Protein AF-A0A4Z1KVQ6-F1 (afdb_monomer)

Secondary structure (DSSP, 8-state):
-HHHHHHHHHHHHTT--HHHHHTS--HHHHHHHHHHHHHHHHHTT--HHHHHHHHHH-SSS-SEEEEEETTTTEEEEEEEEETT--S-TTS-HHHHHHHHHHHHHHHHHHHTT---------------------------EEEEEE--SHHHHHHHHHHHHHHHHHHHHHHHHHHHHHHHHHHHHHHHHHHS--TTS---HHHHHHHHHHHHHHTSSEE-SGGG-EEPPHHHHHHHHHHHHHHHHHTTHHHH--SHHHHHHHHHHHHHHHHHHHHHHHHHHHHHHHHHHHHHHHHHH-S-HHHHGGGGSTTTTHHHHHHHHHHHHGGGSGGG-

Foldseek 3Di:
DVLVVVLVVCLVPLPDDPLLSVLFQPLVVLVVLLVVLLVLCVQQLNFPVLLVVLQVPDPDDGQWAFAQDDPLRATWIKGKDFPPPPVDPPRDPSNVVSVVVQVVVVVVVVVVVPDDDDDDDDDDDDDDDDDDDPPPVPGPIDIGTDDRDSVRVSVSSVVVSLVSLVVVLVVVLVVLVVLLVVLLVLQLVQLFDDPPDDHCLVLVVVLLVLVVVLCLAADPDPVGGGGDALVSSVVSLVVSVVVCVVVVSQVVDDDPSVNVSVVSLNVSSSVLSVSRVSLVSSVVSVLVSLVVSCVSNVNPVVVRVPVPNPPNPVRSVVSSVSNSCSCVPPSSD

Sequence (333 aa):
MKFAKEFKDALAREGFPPRWVDSAIPYGLLKKSLKKIATELAQCGLDPAALAKLREISSTGPAYLYDFKGSKFRPTLILRLEQGVTVDARLSADTRRYLEDLVNHHRDLSDVSLSDPASDEGGQIVPIDPSSEIEVERPLVREIEVPLTFDAEFFGLLQGDVENLDALQDEEQRALVAEVGDLSRELVKHSEPSRFKKTDQYRWRELFDVYVQAGIFFSDLEKDHGKRDSVAALKRLQWFQSEVVKRGIVDTFKLSPSRKALNQFISINVTLLRNLQFQEINQKAIAKILKKFDKRTTLGARQTFPRLIQSDVIMTEAMARSTTSMKNSPSFF

Structure (mmCIF, N/CA/C/O backbone):
data_AF-A0A4Z1KVQ6-F1
#
_entry.id   AF-A0A4Z1KVQ6-F1
#
loop_
_atom_site.group_PDB
_atom_site.id
_atom_site.type_symbol
_atom_site.label_atom_id
_atom_site.label_alt_id
_atom_site.label_comp_id
_atom_site.label_asym_id
_atom_site.label_entity_id
_atom_site.label_seq_id
_atom_site.pdbx_PDB_ins_code
_atom_site.Cartn_x
_atom_site.Cartn_y
_atom_site.Cartn_z
_atom_site.occupancy
_atom_site.B_iso_or_equiv
_atom_site.auth_seq_id
_atom_site.auth_comp_id
_atom_site.auth_asym_id
_atom_site.auth_atom_id
_atom_site.pdbx_PDB_model_num
ATOM 1 N N . MET A 1 1 ? 0.447 -14.445 -16.586 1.00 49.53 1 MET A N 1
ATOM 2 C CA . MET A 1 1 ? -0.897 -13.940 -16.952 1.00 49.53 1 MET A CA 1
ATOM 3 C C . MET A 1 1 ? -1.810 -13.765 -15.737 1.00 49.53 1 MET A C 1
ATOM 5 O O . MET A 1 1 ? -2.557 -12.801 -15.738 1.00 49.53 1 MET A O 1
ATOM 9 N N . LYS A 1 2 ? -1.706 -14.608 -14.696 1.00 80.31 2 LYS A N 1
ATOM 10 C CA . LYS A 1 2 ? -2.674 -14.667 -13.586 1.00 80.31 2 LYS A CA 1
ATOM 11 C C . LYS A 1 2 ? -2.723 -13.434 -12.657 1.00 80.31 2 LYS A C 1
ATOM 13 O O . LYS A 1 2 ? -3.809 -12.938 -12.408 1.00 80.31 2 LYS A O 1
ATOM 18 N N . PHE A 1 3 ? -1.581 -12.843 -12.283 1.00 85.88 3 PHE A N 1
ATOM 19 C CA . PHE A 1 3 ? -1.557 -11.777 -11.260 1.00 85.88 3 PHE A CA 1
ATOM 20 C C . PHE A 1 3 ? -2.401 -10.522 -11.552 1.00 85.88 3 PHE A C 1
ATOM 22 O O . PHE A 1 3 ? -2.995 -9.984 -10.636 1.00 85.88 3 PHE A O 1
ATOM 29 N N . ALA A 1 4 ? -2.485 -10.038 -12.797 1.00 82.81 4 ALA A N 1
ATOM 30 C CA . ALA A 1 4 ? -3.301 -8.846 -13.085 1.00 82.81 4 ALA A CA 1
ATOM 31 C C . ALA A 1 4 ? -4.800 -9.107 -12.860 1.00 82.81 4 ALA A C 1
ATOM 33 O O . ALA A 1 4 ? -5.531 -8.209 -12.457 1.00 82.81 4 ALA A O 1
ATOM 34 N N . LYS A 1 5 ? -5.234 -10.346 -13.128 1.00 85.44 5 LYS A N 1
ATOM 35 C CA . LYS A 1 5 ? -6.591 -10.801 -12.849 1.00 85.44 5 LYS A CA 1
ATOM 36 C C . LYS A 1 5 ? -6.769 -11.019 -11.346 1.00 85.44 5 LYS A C 1
ATOM 38 O O . LYS A 1 5 ? -7.681 -10.449 -10.785 1.00 85.44 5 LYS A O 1
ATOM 43 N N . GLU A 1 6 ? -5.834 -11.715 -10.696 1.00 87.25 6 GLU A N 1
ATOM 44 C CA . GLU A 1 6 ? -5.833 -11.908 -9.234 1.00 87.25 6 GLU A CA 1
ATOM 45 C C . GLU A 1 6 ? -5.882 -10.579 -8.464 1.00 87.25 6 GLU A C 1
ATOM 47 O O . GLU A 1 6 ? -6.611 -10.478 -7.492 1.00 87.25 6 GLU A O 1
ATOM 52 N N . PHE A 1 7 ? -5.144 -9.555 -8.904 1.00 87.44 7 PHE A N 1
ATOM 53 C CA . PHE A 1 7 ? -5.139 -8.223 -8.296 1.00 87.44 7 PHE A CA 1
ATOM 54 C C . PHE A 1 7 ? -6.509 -7.548 -8.410 1.00 87.44 7 PHE A C 1
ATOM 56 O O . PHE A 1 7 ? -7.051 -7.076 -7.417 1.00 87.44 7 PHE A O 1
ATOM 63 N N . LYS A 1 8 ? -7.105 -7.567 -9.608 1.00 86.38 8 LYS A N 1
ATOM 64 C CA . LYS A 1 8 ? -8.447 -7.020 -9.836 1.00 86.38 8 LYS A CA 1
ATOM 65 C C . LYS A 1 8 ? -9.516 -7.791 -9.051 1.00 86.38 8 LYS A C 1
ATOM 67 O O . LYS A 1 8 ? -10.391 -7.180 -8.449 1.00 86.38 8 LYS A O 1
ATOM 72 N N . ASP A 1 9 ? -9.427 -9.117 -9.051 1.00 86.69 9 ASP A N 1
ATOM 73 C CA . ASP A 1 9 ? -10.352 -9.997 -8.339 1.00 86.69 9 ASP A CA 1
ATOM 74 C C . ASP A 1 9 ? -10.234 -9.790 -6.819 1.00 86.69 9 ASP A C 1
ATOM 76 O O . ASP A 1 9 ? -11.245 -9.766 -6.126 1.00 86.69 9 ASP A O 1
ATOM 80 N N . ALA A 1 10 ? -9.023 -9.589 -6.291 1.00 85.00 10 ALA A N 1
ATOM 81 C CA . ALA A 1 10 ? -8.801 -9.298 -4.877 1.00 85.00 10 ALA A CA 1
ATOM 82 C C . ALA A 1 10 ? -9.371 -7.931 -4.468 1.00 85.00 10 ALA A C 1
ATOM 84 O O . ALA A 1 10 ? -10.087 -7.866 -3.473 1.00 85.00 10 ALA A O 1
ATOM 85 N N . LEU A 1 11 ? -9.164 -6.879 -5.274 1.00 86.88 11 LEU A N 1
ATOM 86 C CA . LEU A 1 11 ? -9.783 -5.568 -5.034 1.00 86.88 11 LEU A CA 1
ATOM 87 C C . LEU A 1 11 ? -11.320 -5.641 -5.024 1.00 86.88 11 LEU A C 1
ATOM 89 O O . LEU A 1 11 ? -11.963 -4.978 -4.216 1.00 86.88 11 LEU A O 1
ATOM 93 N N . ALA A 1 12 ? -11.911 -6.475 -5.886 1.00 83.88 12 ALA A N 1
ATOM 94 C CA . ALA A 1 12 ? -13.361 -6.656 -5.954 1.00 83.88 12 ALA A CA 1
ATOM 95 C C . ALA A 1 12 ? -13.926 -7.522 -4.812 1.00 83.88 12 ALA A C 1
ATOM 97 O O . ALA A 1 12 ? -15.043 -7.296 -4.354 1.00 83.88 12 ALA A O 1
ATOM 98 N N . ARG A 1 13 ? -13.179 -8.536 -4.363 1.00 80.06 13 ARG A N 1
ATOM 99 C CA . ARG A 1 13 ? -13.648 -9.535 -3.389 1.00 80.06 13 ARG A CA 1
ATOM 100 C C . ARG A 1 13 ? -13.538 -9.064 -1.941 1.00 80.06 13 ARG A C 1
ATOM 102 O O . ARG A 1 13 ? -14.321 -9.503 -1.106 1.00 80.06 13 ARG A O 1
ATOM 109 N N . GLU A 1 14 ? -12.556 -8.226 -1.630 1.00 75.19 14 GLU A N 1
ATOM 110 C CA . GLU A 1 14 ? -12.201 -7.890 -0.242 1.00 75.19 14 GLU A CA 1
ATOM 111 C C . GLU A 1 14 ? -13.008 -6.716 0.336 1.00 75.19 14 GLU A C 1
ATOM 113 O O . GLU A 1 14 ? -12.876 -6.390 1.514 1.00 75.19 14 GLU A O 1
ATOM 118 N N . GLY A 1 15 ? -13.931 -6.148 -0.452 1.00 79.56 15 GLY A N 1
ATOM 119 C CA . GLY A 1 15 ? -14.899 -5.159 0.028 1.00 79.56 15 GLY A CA 1
ATOM 120 C C . GLY A 1 15 ? -14.257 -3.832 0.428 1.00 79.56 15 GLY A C 1
ATOM 121 O O . GLY A 1 15 ? -14.708 -3.197 1.383 1.00 79.56 15 GLY A O 1
ATOM 122 N N . PHE A 1 16 ? -13.188 -3.431 -0.265 1.00 87.75 16 PHE A N 1
ATOM 123 C CA . PHE A 1 16 ? -12.545 -2.140 -0.042 1.00 87.75 16 PHE A CA 1
ATOM 124 C C . PHE A 1 16 ? -13.488 -0.977 -0.393 1.00 87.75 16 PHE A C 1
ATOM 126 O O . PHE A 1 16 ? -14.315 -1.110 -1.302 1.00 87.75 16 PHE A O 1
ATOM 133 N N . PRO A 1 17 ? -13.363 0.179 0.287 1.00 88.69 17 PRO A N 1
ATOM 134 C CA . PRO A 1 17 ? -14.071 1.393 -0.101 1.00 88.69 17 PRO A CA 1
ATOM 135 C C . PRO A 1 17 ? -13.809 1.748 -1.576 1.00 88.69 17 PRO A C 1
ATOM 137 O O . PRO A 1 17 ? -12.664 1.627 -2.014 1.00 88.69 17 PRO A O 1
ATOM 140 N N . PRO A 1 18 ? -14.807 2.249 -2.334 1.00 87.62 18 PRO A N 1
ATOM 141 C CA . PRO A 1 18 ? -14.626 2.604 -3.746 1.00 87.62 18 PRO A CA 1
ATOM 142 C C . PRO A 1 18 ? -13.430 3.532 -3.983 1.00 87.62 18 PRO A C 1
ATOM 144 O O . PRO A 1 18 ? -12.581 3.231 -4.814 1.00 87.62 18 PRO A O 1
ATOM 147 N N . ARG A 1 19 ? -13.274 4.563 -3.139 1.00 89.50 19 ARG A N 1
ATOM 148 C CA . ARG A 1 19 ? -12.128 5.484 -3.194 1.00 89.50 19 ARG A CA 1
ATOM 149 C C . ARG A 1 19 ? -10.763 4.796 -3.068 1.00 89.50 19 ARG A C 1
ATOM 151 O O . ARG A 1 19 ? -9.804 5.250 -3.671 1.00 89.50 19 ARG A O 1
ATOM 158 N N . TRP A 1 20 ? -10.657 3.697 -2.317 1.00 89.88 20 TRP A N 1
ATOM 159 C CA . TRP A 1 20 ? -9.402 2.944 -2.220 1.00 89.88 20 TRP A CA 1
ATOM 160 C C . TRP A 1 20 ? -9.143 2.161 -3.504 1.00 89.88 20 TRP A C 1
ATOM 162 O O . TRP A 1 20 ? -8.016 2.110 -3.981 1.00 89.88 20 TRP A O 1
ATOM 172 N N . VAL A 1 21 ? -10.184 1.557 -4.080 1.00 90.50 21 VAL A N 1
ATOM 173 C CA . VAL A 1 21 ? -10.070 0.827 -5.349 1.00 90.50 21 VAL A CA 1
ATOM 174 C C . VAL A 1 21 ? -9.663 1.770 -6.482 1.00 90.50 21 VAL A C 1
ATOM 176 O O . VAL A 1 21 ? -8.829 1.390 -7.302 1.00 90.50 21 VAL A O 1
ATOM 179 N N . ASP A 1 22 ? -10.198 2.991 -6.494 1.00 88.50 22 ASP A N 1
ATOM 180 C CA . ASP A 1 22 ? -9.875 4.018 -7.488 1.00 88.50 22 ASP A CA 1
ATOM 181 C C . ASP A 1 22 ? -8.439 4.548 -7.339 1.00 88.50 22 ASP A C 1
ATOM 183 O O . ASP A 1 22 ? -7.780 4.808 -8.344 1.00 88.50 22 ASP A O 1
ATOM 187 N N . SER A 1 23 ? -7.924 4.636 -6.107 1.00 87.81 23 SER A N 1
ATOM 188 C CA . SER A 1 23 ? -6.524 4.996 -5.824 1.00 87.81 23 SER A CA 1
ATOM 189 C C . SER A 1 23 ? -5.542 3.819 -5.922 1.00 87.81 23 SER A C 1
ATOM 191 O O . SER A 1 23 ? -4.344 4.005 -5.724 1.00 87.81 23 SER A O 1
ATOM 193 N N . ALA A 1 24 ? -6.005 2.595 -6.194 1.00 89.62 24 ALA A N 1
ATOM 194 C CA . ALA A 1 24 ? -5.132 1.428 -6.281 1.00 89.62 24 ALA A CA 1
ATOM 195 C C . ALA A 1 24 ? -4.237 1.474 -7.529 1.00 89.62 24 ALA A C 1
ATOM 197 O O . ALA A 1 24 ? -4.638 1.961 -8.587 1.00 89.62 24 ALA A O 1
ATOM 198 N N . ILE A 1 25 ? -3.051 0.856 -7.448 1.00 89.88 25 ILE A N 1
ATOM 199 C CA . ILE A 1 25 ? -2.093 0.855 -8.563 1.00 89.88 25 ILE A CA 1
ATOM 200 C C . ILE A 1 25 ? -2.744 0.305 -9.848 1.00 89.88 25 ILE A C 1
ATOM 202 O O . ILE A 1 25 ? -3.152 -0.867 -9.882 1.00 89.88 25 ILE A O 1
ATOM 206 N N . PRO A 1 26 ? -2.750 1.060 -10.963 1.00 89.44 26 PRO A N 1
ATOM 207 C CA . PRO A 1 26 ? -3.328 0.652 -12.237 1.00 89.44 26 PRO A CA 1
ATOM 208 C C . PRO A 1 26 ? -2.416 -0.348 -12.972 1.00 89.44 26 PRO A C 1
ATOM 210 O O . PRO A 1 26 ? -1.916 -0.117 -14.079 1.00 89.44 26 PRO A O 1
ATOM 213 N N . TYR A 1 27 ? -2.238 -1.540 -12.390 1.00 90.50 27 TYR A N 1
ATOM 214 C CA . TYR A 1 27 ? -1.306 -2.578 -12.851 1.00 90.50 27 TYR A CA 1
ATOM 215 C C . TYR A 1 27 ? -1.502 -2.957 -14.331 1.00 90.50 27 TYR A C 1
ATOM 217 O O . TYR A 1 27 ? -0.550 -3.289 -15.047 1.00 90.50 27 TYR A O 1
ATOM 225 N N . GLY A 1 28 ? -2.747 -2.918 -14.816 1.00 88.00 28 GLY A N 1
ATOM 226 C CA . GLY A 1 28 ? -3.084 -3.179 -16.214 1.00 88.00 28 GLY A CA 1
ATOM 227 C C . GLY A 1 28 ? -2.551 -2.119 -17.183 1.00 88.00 28 GLY A C 1
ATOM 228 O O . GLY A 1 28 ? -2.021 -2.488 -18.235 1.00 88.00 28 GLY A O 1
ATOM 229 N N . LEU A 1 29 ? -2.664 -0.834 -16.830 1.00 89.25 29 LEU A N 1
ATOM 230 C CA . LEU A 1 29 ? -2.177 0.290 -17.637 1.00 89.25 29 LEU A CA 1
ATOM 231 C C . LEU A 1 29 ? -0.651 0.325 -17.646 1.00 89.25 29 LEU A C 1
ATOM 233 O O . LEU A 1 29 ? -0.050 0.326 -18.721 1.00 89.25 29 LEU A O 1
ATOM 237 N N . LEU A 1 30 ? -0.027 0.185 -16.475 1.00 90.69 30 LEU A N 1
ATOM 238 C CA . LEU A 1 30 ? 1.428 0.097 -16.342 1.00 90.69 30 LEU A CA 1
ATOM 239 C C . LEU A 1 30 ? 2.005 -1.049 -17.188 1.00 90.69 30 LEU A C 1
ATOM 241 O O . LEU A 1 30 ? 3.001 -0.896 -17.893 1.00 90.69 30 LEU A O 1
ATOM 245 N N . LYS A 1 31 ? 1.330 -2.205 -17.222 1.00 91.00 31 LYS A N 1
ATOM 246 C CA . LYS A 1 31 ? 1.733 -3.333 -18.077 1.00 91.00 31 LYS A CA 1
ATOM 247 C C . LYS A 1 31 ? 1.623 -3.024 -19.577 1.00 91.00 31 LYS A C 1
ATOM 249 O O . LYS A 1 31 ? 2.383 -3.604 -20.356 1.00 91.00 31 LYS A O 1
ATOM 254 N N . LYS A 1 32 ? 0.667 -2.192 -20.001 1.00 90.75 32 LYS A N 1
ATOM 255 C CA . LYS A 1 32 ? 0.566 -1.742 -21.399 1.00 90.75 32 LYS A CA 1
ATOM 256 C C . LYS A 1 32 ? 1.702 -0.774 -21.726 1.00 90.75 32 LYS A C 1
ATOM 258 O O . LYS A 1 32 ? 2.348 -0.979 -22.749 1.00 90.75 32 LYS A O 1
ATOM 263 N N . SER A 1 33 ? 1.994 0.181 -20.842 1.00 89.69 33 SER A N 1
ATOM 264 C CA . SER A 1 33 ? 3.128 1.100 -21.005 1.00 89.69 33 SER A CA 1
ATOM 265 C C . SER A 1 33 ? 4.464 0.345 -21.122 1.00 89.69 33 SER A C 1
ATOM 267 O O . SER A 1 33 ? 5.210 0.547 -22.073 1.00 89.69 33 SER A O 1
ATOM 269 N N . LEU A 1 34 ? 4.675 -0.709 -20.320 1.00 89.38 34 LEU A N 1
ATOM 270 C CA . LEU A 1 34 ? 5.841 -1.605 -20.444 1.00 89.38 34 LEU A CA 1
ATOM 271 C C . LEU A 1 34 ? 6.019 -2.286 -21.811 1.00 89.38 34 LEU A C 1
ATOM 273 O O . LEU A 1 34 ? 7.100 -2.794 -22.109 1.00 89.38 34 LEU A O 1
ATOM 277 N N . LYS A 1 35 ? 4.961 -2.426 -22.618 1.00 89.56 35 LYS A N 1
ATOM 278 C CA . LYS A 1 35 ? 5.109 -2.921 -23.995 1.00 89.56 35 LYS A CA 1
ATOM 279 C C . LYS A 1 35 ? 5.633 -1.825 -24.916 1.00 89.56 35 LYS A C 1
ATOM 281 O O . LYS A 1 35 ? 6.435 -2.140 -25.786 1.00 89.56 35 LYS A O 1
ATOM 286 N N . LYS A 1 36 ? 5.193 -0.583 -24.707 1.00 90.38 36 LYS A N 1
ATOM 287 C CA . LYS A 1 36 ? 5.645 0.578 -25.472 1.00 90.38 36 LYS A CA 1
ATOM 288 C C . LYS A 1 36 ? 7.128 0.842 -25.225 1.00 90.38 36 LYS A C 1
ATOM 290 O O . LYS A 1 36 ? 7.872 0.847 -26.189 1.00 90.38 36 LYS A O 1
ATOM 295 N N . ILE A 1 37 ? 7.566 0.859 -23.961 1.00 89.06 37 ILE A N 1
ATOM 296 C CA . ILE A 1 37 ? 8.988 1.023 -23.589 1.00 89.06 37 ILE A CA 1
ATOM 297 C C . ILE A 1 37 ? 9.868 -0.039 -24.251 1.00 89.06 37 ILE A C 1
ATOM 299 O O . ILE A 1 37 ? 10.895 0.266 -24.836 1.00 89.06 37 ILE A O 1
ATOM 303 N N . ALA A 1 38 ? 9.458 -1.310 -24.196 1.00 87.44 38 ALA A N 1
ATOM 304 C CA . ALA A 1 38 ? 10.226 -2.381 -24.831 1.00 87.44 38 ALA A CA 1
ATOM 305 C C . ALA A 1 38 ? 10.294 -2.234 -26.364 1.00 87.44 38 ALA A C 1
ATOM 307 O O . ALA A 1 38 ? 11.261 -2.677 -26.973 1.00 87.44 38 ALA A O 1
ATOM 308 N N . THR A 1 39 ? 9.267 -1.639 -26.978 1.00 88.75 39 THR A N 1
ATOM 309 C CA . THR A 1 39 ? 9.235 -1.374 -28.424 1.00 88.75 39 THR A CA 1
ATOM 310 C C . THR A 1 39 ? 10.124 -0.184 -28.774 1.00 88.75 39 THR A C 1
ATOM 312 O O . THR A 1 39 ? 10.884 -0.275 -29.726 1.00 88.75 39 THR A O 1
ATOM 315 N N . GLU A 1 40 ? 10.076 0.885 -27.979 1.00 89.12 40 GLU A N 1
ATOM 316 C CA . GLU A 1 40 ? 10.937 2.068 -28.102 1.00 89.12 40 GLU A CA 1
ATOM 317 C C . GLU A 1 40 ? 12.416 1.692 -27.967 1.00 89.12 40 GLU A C 1
ATOM 319 O O . GLU A 1 40 ? 13.203 1.978 -28.860 1.00 89.12 40 GLU A O 1
ATOM 324 N N . LEU A 1 41 ? 12.777 0.922 -26.935 1.00 85.69 41 LEU A N 1
ATOM 325 C CA . LEU A 1 41 ? 14.138 0.402 -26.770 1.00 85.69 41 LEU A CA 1
ATOM 326 C C . LEU A 1 41 ? 14.604 -0.411 -27.984 1.00 85.69 41 LEU A C 1
ATOM 328 O O . LEU A 1 41 ? 15.725 -0.233 -28.449 1.00 85.69 41 LEU A O 1
ATOM 332 N N . ALA A 1 42 ? 13.744 -1.277 -28.529 1.00 85.44 42 ALA A N 1
ATOM 333 C CA . ALA A 1 42 ? 14.073 -2.049 -29.723 1.00 85.44 42 ALA A CA 1
ATOM 334 C C . ALA A 1 42 ? 14.224 -1.165 -30.976 1.00 85.44 42 ALA A C 1
ATOM 336 O O . ALA A 1 42 ? 15.114 -1.413 -31.782 1.00 85.44 42 ALA A O 1
ATOM 337 N N . GLN A 1 43 ? 13.398 -0.124 -31.129 1.00 84.56 43 GLN A N 1
ATOM 338 C CA . GLN A 1 43 ? 13.491 0.846 -32.229 1.00 84.56 43 GLN A CA 1
ATOM 339 C C . GLN A 1 43 ? 14.784 1.668 -32.175 1.00 84.56 43 GLN A C 1
ATOM 341 O O . GLN A 1 43 ? 15.356 1.961 -33.219 1.00 84.56 43 GLN A O 1
ATOM 346 N N . CYS A 1 44 ? 15.278 1.975 -30.975 1.00 79.62 44 CYS A N 1
ATOM 347 C CA . CYS A 1 44 ? 16.580 2.611 -30.765 1.00 79.62 44 CYS A CA 1
ATOM 348 C C . CYS A 1 44 ? 17.768 1.642 -30.928 1.00 79.62 44 CYS A C 1
ATOM 350 O O . CYS A 1 44 ? 18.912 2.026 -30.702 1.00 79.62 44 CYS A O 1
ATOM 352 N N . GLY A 1 45 ? 17.530 0.360 -31.232 1.00 80.31 45 GLY A N 1
ATOM 353 C CA . GLY A 1 45 ? 18.579 -0.664 -31.236 1.00 80.31 45 GLY A CA 1
ATOM 354 C C . GLY A 1 45 ? 19.163 -0.955 -29.844 1.00 80.31 45 GLY A C 1
ATOM 355 O O . GLY A 1 45 ? 20.208 -1.591 -29.739 1.00 80.31 45 GLY A O 1
ATOM 356 N N . LEU A 1 46 ? 18.507 -0.510 -28.770 1.00 81.88 46 LEU A N 1
ATOM 357 C CA . LEU A 1 46 ? 18.873 -0.727 -27.365 1.00 81.88 46 LEU A CA 1
ATOM 358 C C . LEU A 1 46 ? 18.008 -1.834 -26.751 1.00 81.88 46 LEU A C 1
ATOM 360 O O . LEU A 1 46 ? 17.483 -1.715 -25.643 1.00 81.88 46 LEU A O 1
ATOM 364 N N . ASP A 1 47 ? 17.822 -2.922 -27.496 1.00 83.56 47 ASP A N 1
ATOM 365 C CA . ASP A 1 47 ? 17.087 -4.077 -27.006 1.00 83.56 47 ASP A CA 1
ATOM 366 C C . ASP A 1 47 ? 17.827 -4.760 -25.827 1.00 83.56 47 ASP A C 1
ATOM 368 O O . ASP A 1 47 ? 18.998 -4.476 -25.549 1.00 83.56 47 ASP A O 1
ATOM 372 N N . PRO A 1 48 ? 17.173 -5.675 -25.089 1.00 81.44 48 PRO A N 1
ATOM 373 C CA . PRO A 1 48 ? 17.799 -6.333 -23.942 1.00 81.44 48 PRO A CA 1
ATOM 374 C C . PRO A 1 48 ? 19.114 -7.056 -24.261 1.00 81.44 48 PRO A C 1
ATOM 376 O O . PRO A 1 48 ? 19.968 -7.173 -23.384 1.00 81.44 48 PRO A O 1
ATOM 379 N N . ALA A 1 49 ? 19.284 -7.553 -25.490 1.00 82.56 49 ALA A N 1
ATOM 380 C CA . ALA A 1 49 ? 20.512 -8.220 -25.906 1.00 82.56 49 ALA A CA 1
ATOM 381 C C . ALA A 1 49 ? 21.639 -7.204 -26.146 1.00 82.56 49 ALA A C 1
ATOM 383 O O . ALA A 1 49 ? 22.771 -7.439 -25.723 1.00 82.56 49 ALA A O 1
ATOM 384 N N . ALA A 1 50 ? 21.335 -6.064 -26.768 1.00 79.50 50 ALA A N 1
ATOM 385 C CA . ALA A 1 50 ? 22.261 -4.957 -26.962 1.00 79.50 50 ALA A CA 1
ATOM 386 C C . ALA A 1 50 ? 22.696 -4.347 -25.623 1.00 79.50 50 ALA A C 1
ATOM 388 O O . ALA A 1 50 ? 23.890 -4.172 -25.397 1.00 79.50 50 ALA A O 1
ATOM 389 N N . LEU A 1 51 ? 21.760 -4.106 -24.698 1.00 80.06 51 LEU A N 1
ATOM 390 C CA . LEU A 1 51 ? 22.070 -3.592 -23.359 1.00 80.06 51 LEU A CA 1
ATOM 391 C C . LEU A 1 51 ? 22.915 -4.575 -22.535 1.00 80.06 51 LEU A C 1
ATOM 393 O O . LEU A 1 51 ? 23.838 -4.152 -21.840 1.00 80.06 51 LEU A O 1
ATOM 397 N N . ALA A 1 52 ? 22.654 -5.884 -22.635 1.00 80.00 52 ALA A N 1
ATOM 398 C CA . ALA A 1 52 ? 23.485 -6.902 -21.990 1.00 80.00 52 ALA A CA 1
ATOM 399 C C . ALA A 1 52 ? 24.922 -6.894 -22.533 1.00 80.00 52 ALA A C 1
ATOM 401 O O . ALA A 1 52 ? 25.867 -6.856 -21.748 1.00 80.00 52 ALA A O 1
ATOM 402 N N . LYS A 1 53 ? 25.083 -6.837 -23.862 1.00 76.06 53 LYS A N 1
ATOM 403 C CA . LYS A 1 53 ? 26.398 -6.733 -24.511 1.00 76.06 53 LYS A CA 1
ATOM 404 C C . LYS A 1 53 ? 27.136 -5.457 -24.120 1.00 76.06 53 LYS A C 1
ATOM 406 O O . LYS A 1 53 ? 28.312 -5.525 -23.793 1.00 76.06 53 LYS A O 1
ATOM 411 N N . LEU A 1 54 ? 26.455 -4.308 -24.103 1.00 73.44 54 LEU A N 1
ATOM 412 C CA . LEU A 1 54 ? 27.046 -3.043 -23.652 1.00 73.44 54 LEU A CA 1
ATOM 413 C C . LEU A 1 54 ? 27.616 -3.190 -22.238 1.00 73.44 54 LEU A C 1
ATOM 415 O O . LEU A 1 54 ? 28.748 -2.794 -21.989 1.00 73.44 54 LEU A O 1
ATOM 419 N N . ARG A 1 55 ? 26.873 -3.841 -21.338 1.00 73.06 55 ARG A N 1
ATOM 420 C CA . ARG A 1 55 ? 27.309 -4.127 -19.965 1.00 73.06 55 ARG A CA 1
ATOM 421 C C . ARG A 1 55 ? 28.582 -4.975 -19.872 1.00 73.06 55 ARG A C 1
ATOM 423 O O . ARG A 1 55 ? 29.342 -4.772 -18.933 1.00 73.06 55 ARG A O 1
ATOM 430 N N . GLU A 1 56 ? 28.797 -5.903 -20.802 1.00 72.00 56 GLU A N 1
ATOM 431 C CA . GLU A 1 56 ? 29.983 -6.774 -20.850 1.00 72.00 56 GLU A CA 1
ATOM 432 C C . GLU A 1 56 ? 31.221 -6.076 -21.429 1.00 72.00 56 GLU A C 1
ATOM 434 O O . GLU A 1 56 ? 32.342 -6.446 -21.093 1.00 72.00 56 GLU A O 1
ATOM 439 N N . ILE A 1 57 ? 31.028 -5.083 -22.302 1.00 65.56 57 ILE A N 1
ATOM 440 C CA . ILE A 1 57 ? 32.115 -4.415 -23.037 1.00 65.56 57 ILE A CA 1
ATOM 441 C C . ILE A 1 57 ? 32.880 -3.410 -22.159 1.00 65.56 57 ILE A C 1
ATOM 443 O O . ILE A 1 57 ? 34.041 -3.120 -22.426 1.00 65.56 57 ILE A O 1
ATOM 447 N N . SER A 1 58 ? 32.268 -2.882 -21.100 1.00 62.03 58 SER A N 1
ATOM 448 C CA . SER A 1 58 ? 32.886 -1.821 -20.301 1.00 62.03 58 SER A CA 1
ATOM 449 C C . SER A 1 58 ? 33.938 -2.351 -19.317 1.00 62.03 58 SER A C 1
ATOM 451 O O . SER A 1 58 ? 33.610 -3.029 -18.344 1.00 62.03 58 SER A O 1
ATOM 453 N N . SER A 1 59 ? 35.206 -1.996 -19.546 1.00 56.06 59 SER A N 1
ATOM 454 C CA . SER A 1 59 ? 36.361 -2.336 -18.698 1.00 56.06 59 SER A CA 1
ATOM 455 C C . SER A 1 59 ? 36.534 -1.428 -17.475 1.00 56.06 59 SER A C 1
ATOM 457 O O . SER A 1 59 ? 37.214 -1.805 -16.521 1.00 56.06 59 SER A O 1
ATOM 459 N N . THR A 1 60 ? 35.911 -0.247 -17.482 1.00 55.72 60 THR A N 1
ATOM 460 C CA . THR A 1 60 ? 36.277 0.877 -16.596 1.00 55.72 60 THR A CA 1
ATOM 461 C C . THR A 1 60 ? 35.100 1.382 -15.742 1.00 55.72 60 THR A C 1
ATOM 463 O O . THR A 1 60 ? 35.214 2.375 -15.024 1.00 55.72 60 THR A O 1
ATOM 466 N N . GLY A 1 61 ? 33.946 0.700 -15.784 1.00 59.91 61 GLY A N 1
ATOM 467 C CA . GLY A 1 61 ? 32.738 1.050 -15.020 1.00 59.91 61 GLY A CA 1
ATOM 468 C C . GLY A 1 61 ? 31.443 0.481 -15.622 1.00 59.91 61 GLY A C 1
ATOM 469 O O . GLY A 1 61 ? 31.506 -0.364 -16.509 1.00 59.91 61 GLY A O 1
ATOM 470 N N . PRO A 1 62 ? 30.245 0.898 -15.176 1.00 62.97 62 PRO A N 1
ATOM 471 C CA . PRO A 1 62 ? 28.998 0.527 -15.844 1.00 62.97 62 PRO A CA 1
ATOM 472 C C . PRO A 1 62 ? 28.891 1.219 -17.216 1.00 62.97 62 PRO A C 1
ATOM 474 O O . PRO A 1 62 ? 28.987 2.440 -17.303 1.00 62.97 62 PRO A O 1
ATOM 477 N N . ALA A 1 63 ? 28.660 0.439 -18.278 1.00 68.12 63 ALA A N 1
ATOM 478 C CA . ALA A 1 63 ? 28.532 0.931 -19.660 1.00 68.12 63 ALA A CA 1
ATOM 479 C C . ALA A 1 63 ? 27.357 1.898 -19.875 1.00 68.12 63 ALA A C 1
ATOM 481 O O . ALA A 1 63 ? 27.349 2.715 -20.794 1.00 68.12 63 ALA A O 1
ATOM 482 N N . TYR A 1 64 ? 26.341 1.777 -19.024 1.00 71.94 64 TYR A N 1
ATOM 483 C CA . TYR A 1 64 ? 25.223 2.694 -18.961 1.00 71.94 64 TYR A CA 1
ATOM 484 C C . TYR A 1 64 ? 24.734 2.837 -17.523 1.00 71.94 64 TYR A C 1
ATOM 486 O O . TYR A 1 64 ? 24.831 1.905 -16.718 1.00 71.94 64 TYR A O 1
ATOM 494 N N . LEU A 1 65 ? 24.180 4.002 -17.215 1.00 72.69 65 LEU A N 1
ATOM 495 C CA . LEU A 1 65 ? 23.539 4.313 -15.947 1.00 72.69 65 LEU A CA 1
ATOM 496 C C . LEU A 1 65 ? 22.069 4.613 -16.212 1.00 72.69 65 LEU A C 1
ATOM 498 O O . LEU A 1 65 ? 21.746 5.417 -17.081 1.00 72.69 65 LEU A O 1
ATOM 502 N N . TYR A 1 66 ? 21.188 3.949 -15.469 1.00 77.69 66 TYR A N 1
ATOM 503 C CA . TYR A 1 66 ? 19.769 4.275 -15.436 1.00 77.69 66 TYR A CA 1
ATOM 504 C C . TYR A 1 66 ? 19.444 4.827 -14.058 1.00 77.69 66 TYR A C 1
ATOM 506 O O . TYR A 1 66 ? 19.436 4.083 -13.071 1.00 77.69 66 TYR A O 1
ATOM 514 N N . ASP A 1 67 ? 19.236 6.135 -13.995 1.00 72.75 67 ASP A N 1
ATOM 515 C CA . ASP A 1 67 ? 19.035 6.849 -12.740 1.00 72.75 67 ASP A CA 1
ATOM 516 C C . ASP A 1 67 ? 17.847 7.804 -12.831 1.00 72.75 67 ASP A C 1
ATOM 518 O O . ASP A 1 67 ? 17.396 8.152 -13.919 1.00 72.75 67 ASP A O 1
ATOM 522 N N . PHE A 1 68 ? 17.329 8.216 -11.681 1.00 72.44 68 PHE A N 1
ATOM 523 C CA . PHE A 1 68 ? 16.210 9.141 -11.578 1.00 72.44 68 PHE A CA 1
ATOM 524 C C . PHE A 1 68 ? 16.747 10.517 -11.184 1.00 72.44 68 PHE A C 1
ATOM 526 O O . PHE A 1 68 ? 16.964 10.796 -10.005 1.00 72.44 68 PHE A O 1
ATOM 533 N N . LYS A 1 69 ? 17.007 11.381 -12.172 1.00 65.31 69 LYS A N 1
ATOM 534 C CA . LYS A 1 69 ? 17.577 12.714 -11.930 1.00 65.31 69 LYS A CA 1
ATOM 535 C C . LYS A 1 69 ? 16.495 13.754 -11.608 1.00 65.31 69 LYS A C 1
ATOM 537 O O . LYS A 1 69 ? 15.408 13.772 -12.191 1.00 65.31 69 LYS A O 1
ATOM 542 N N . GLY A 1 70 ? 16.854 14.692 -10.725 1.00 56.59 70 GLY A N 1
ATOM 543 C CA . GLY A 1 70 ? 16.102 15.918 -10.434 1.00 56.59 70 GLY A CA 1
ATOM 544 C C . GLY A 1 70 ? 14.899 15.755 -9.494 1.00 56.59 70 GLY A C 1
ATOM 545 O O . GLY A 1 70 ? 14.508 14.656 -9.119 1.00 56.59 70 GLY A O 1
ATOM 546 N N . SER A 1 71 ? 14.277 16.884 -9.135 1.00 49.91 71 SER A N 1
ATOM 547 C CA . SER A 1 71 ? 13.098 16.946 -8.249 1.00 49.91 71 SER A CA 1
ATOM 548 C C . SER A 1 71 ? 11.834 16.300 -8.830 1.00 49.91 71 SER A C 1
ATOM 550 O O . SER A 1 71 ? 10.881 16.063 -8.098 1.00 49.91 71 SER A O 1
ATOM 552 N N . LYS A 1 72 ? 11.819 16.015 -10.139 1.00 53.47 72 LYS A N 1
ATOM 553 C CA . LYS A 1 72 ? 10.684 15.425 -10.870 1.00 53.47 72 LYS A CA 1
ATOM 554 C C . LYS A 1 72 ? 10.868 13.939 -11.198 1.00 53.47 72 LYS A C 1
ATOM 556 O O . LYS A 1 72 ? 10.173 13.450 -12.080 1.00 53.47 72 LYS A O 1
ATOM 561 N N . PHE A 1 73 ? 11.820 13.266 -10.539 1.00 62.53 73 PHE A N 1
ATOM 562 C CA . PHE A 1 73 ? 12.032 11.817 -10.628 1.00 62.53 73 PHE A CA 1
ATOM 563 C C . PHE A 1 73 ? 11.999 11.296 -12.079 1.00 62.53 73 PHE A C 1
ATOM 565 O O . PHE A 1 73 ? 11.295 10.347 -12.428 1.00 62.53 73 PHE A O 1
ATOM 572 N N . ARG A 1 74 ? 12.727 11.975 -12.973 1.00 66.50 74 ARG A N 1
ATOM 573 C CA . ARG A 1 74 ? 12.738 11.600 -14.386 1.00 66.50 74 ARG A CA 1
ATOM 574 C C . ARG A 1 74 ? 13.786 10.521 -14.612 1.00 66.50 74 ARG A C 1
ATOM 576 O O . ARG A 1 74 ? 14.941 10.748 -14.246 1.00 66.50 74 ARG A O 1
ATOM 583 N N . PRO A 1 75 ? 13.410 9.369 -15.189 1.00 71.88 75 PRO A N 1
ATOM 584 C CA . PRO A 1 75 ? 14.395 8.384 -15.581 1.00 71.88 75 PRO A CA 1
ATOM 585 C C . PRO A 1 75 ? 15.298 8.966 -16.669 1.00 71.88 75 PRO A C 1
ATOM 587 O O . PRO A 1 75 ? 14.826 9.586 -17.620 1.00 71.88 75 PRO A O 1
ATOM 590 N N . THR A 1 76 ? 16.596 8.747 -16.522 1.00 72.00 76 THR A N 1
ATOM 591 C CA . THR A 1 76 ? 17.611 9.153 -17.486 1.00 72.00 76 THR A CA 1
ATOM 592 C C . THR A 1 76 ? 18.514 7.960 -17.751 1.00 72.00 76 THR A C 1
ATOM 594 O O . THR A 1 76 ? 19.158 7.439 -16.836 1.00 72.00 76 THR A O 1
ATOM 597 N N . LEU A 1 77 ? 18.563 7.528 -19.011 1.00 75.75 77 LEU A N 1
ATOM 598 C CA . LEU A 1 77 ? 19.532 6.546 -19.477 1.00 75.75 77 LEU A CA 1
ATOM 599 C C . LEU A 1 77 ? 20.762 7.284 -20.008 1.00 75.75 77 LEU A C 1
ATOM 601 O O . LEU A 1 77 ? 20.681 7.988 -21.008 1.00 75.75 77 LEU A O 1
ATOM 605 N N . ILE A 1 78 ? 21.895 7.109 -19.337 1.00 70.56 78 ILE A N 1
ATOM 606 C CA . ILE A 1 78 ? 23.178 7.697 -19.721 1.00 70.56 78 ILE A CA 1
ATOM 607 C C . ILE A 1 78 ? 24.062 6.583 -20.250 1.00 70.56 78 ILE A C 1
ATOM 609 O O . ILE A 1 78 ? 24.339 5.624 -19.531 1.00 70.56 78 ILE A O 1
ATOM 613 N N . LEU A 1 79 ? 24.514 6.708 -21.491 1.00 68.12 79 LEU A N 1
ATOM 614 C CA . LEU A 1 79 ? 25.492 5.813 -22.093 1.00 68.12 79 LEU A CA 1
ATOM 615 C C . LEU A 1 79 ? 26.887 6.398 -21.929 1.00 68.12 79 LEU A C 1
ATOM 617 O O . LEU A 1 79 ? 27.088 7.594 -22.133 1.00 68.12 79 LEU A O 1
ATOM 621 N N . ARG A 1 80 ? 27.845 5.546 -21.578 1.00 65.12 80 ARG A N 1
ATOM 622 C CA . ARG A 1 80 ? 29.239 5.924 -21.396 1.00 65.12 80 ARG A CA 1
ATOM 623 C C . ARG A 1 80 ? 30.072 5.343 -22.537 1.00 65.12 80 ARG A C 1
ATOM 625 O O . ARG A 1 80 ? 30.217 4.127 -22.626 1.00 65.12 80 ARG A O 1
ATOM 632 N N . LEU A 1 81 ? 30.591 6.202 -23.412 1.00 65.25 81 LEU A N 1
ATOM 633 C CA . LEU A 1 81 ? 31.410 5.810 -24.563 1.00 65.25 81 LEU A CA 1
ATOM 634 C C . LEU A 1 81 ? 32.868 6.220 -24.333 1.00 65.25 81 LEU A C 1
ATOM 636 O O . LEU A 1 81 ? 33.132 7.385 -24.053 1.00 65.25 81 LEU A O 1
ATOM 640 N N . GLU A 1 82 ? 33.811 5.292 -24.473 1.00 59.50 82 GLU A N 1
ATOM 641 C CA . GLU A 1 82 ? 35.249 5.592 -24.438 1.00 59.50 82 GLU A CA 1
ATOM 642 C C . GLU A 1 82 ? 35.750 5.908 -25.856 1.00 59.50 82 GLU A C 1
ATOM 644 O O . GLU A 1 82 ? 35.578 5.105 -26.778 1.00 59.50 82 GLU A O 1
ATOM 649 N N . GLN A 1 83 ? 36.347 7.087 -26.065 1.00 49.72 83 GLN A N 1
ATOM 650 C CA . GLN A 1 83 ? 36.954 7.436 -27.355 1.00 49.72 83 GLN A CA 1
ATOM 651 C C . GLN A 1 83 ? 38.140 6.514 -27.670 1.00 49.72 83 GLN A C 1
ATOM 653 O O . GLN A 1 83 ? 39.021 6.318 -26.840 1.00 49.72 83 GLN A O 1
ATOM 658 N N . GLY A 1 84 ? 38.143 5.955 -28.885 1.00 49.19 84 GLY A N 1
ATOM 659 C CA . GLY A 1 84 ? 39.114 4.956 -29.354 1.00 49.19 84 GLY A CA 1
ATOM 660 C C . GLY A 1 84 ? 38.515 3.554 -29.510 1.00 49.19 84 GLY A C 1
ATOM 661 O O . GLY A 1 84 ? 39.022 2.750 -30.291 1.00 49.19 84 GLY A O 1
ATOM 662 N N . VAL A 1 85 ? 37.376 3.281 -28.867 1.00 44.81 85 VAL A N 1
ATOM 663 C CA . VAL A 1 85 ? 36.594 2.071 -29.119 1.00 44.81 85 VAL A CA 1
ATOM 664 C C . VAL A 1 85 ? 35.795 2.312 -30.393 1.00 44.81 85 VAL A C 1
ATOM 666 O O . VAL A 1 85 ? 34.746 2.955 -30.378 1.00 44.81 85 VAL A O 1
ATOM 669 N N . THR A 1 86 ? 36.299 1.809 -31.525 1.00 41.12 86 THR A N 1
ATOM 670 C CA . THR A 1 86 ? 35.457 1.498 -32.686 1.00 41.12 86 THR A CA 1
ATOM 671 C C . THR A 1 86 ? 34.178 0.896 -32.135 1.00 41.12 86 THR A C 1
ATOM 673 O O . THR A 1 86 ? 34.284 -0.141 -31.486 1.00 41.12 86 THR A O 1
ATOM 676 N N . VAL A 1 87 ? 33.027 1.564 -32.300 1.00 48.66 87 VAL A N 1
ATOM 677 C CA . VAL A 1 87 ? 31.719 1.080 -31.831 1.00 48.66 87 VAL A CA 1
ATOM 678 C C . VAL A 1 87 ? 31.692 -0.409 -32.118 1.00 48.66 87 VAL A C 1
ATOM 680 O O . VAL A 1 87 ? 31.787 -0.769 -33.281 1.00 48.66 87 VAL A O 1
ATOM 683 N N . ASP A 1 88 ? 31.782 -1.249 -31.093 1.00 48.94 88 ASP A N 1
ATOM 684 C CA . ASP A 1 88 ? 32.400 -2.572 -31.219 1.00 48.94 88 ASP A CA 1
ATOM 685 C C . ASP A 1 88 ? 31.701 -3.396 -32.317 1.00 48.94 88 ASP A C 1
ATOM 687 O O . ASP A 1 88 ? 30.476 -3.333 -32.445 1.00 48.94 88 ASP A O 1
ATOM 691 N N . ALA A 1 89 ? 32.423 -4.192 -33.117 1.00 46.50 89 ALA A N 1
ATOM 692 C CA . ALA A 1 89 ? 31.828 -5.051 -34.166 1.00 46.50 89 ALA A CA 1
ATOM 693 C C . ALA A 1 89 ? 30.816 -6.088 -33.612 1.00 46.50 89 ALA A C 1
ATOM 695 O O . ALA A 1 89 ? 30.208 -6.856 -34.356 1.00 46.50 89 ALA A O 1
ATOM 696 N N . ARG A 1 90 ? 30.654 -6.106 -32.286 1.00 52.44 90 ARG A N 1
ATOM 697 C CA . ARG A 1 90 ? 29.744 -6.917 -31.477 1.00 52.44 90 ARG A CA 1
ATOM 698 C C . ARG A 1 90 ? 28.366 -6.268 -31.266 1.00 52.44 90 ARG A C 1
ATOM 700 O O . ARG A 1 90 ? 27.416 -6.985 -30.914 1.00 52.44 90 ARG A O 1
ATOM 707 N N . LEU A 1 91 ? 28.253 -4.951 -31.464 1.00 63.00 91 LEU A N 1
ATOM 708 C CA . LEU A 1 91 ? 26.992 -4.205 -31.447 1.00 63.00 91 LEU A CA 1
ATOM 709 C C . LEU A 1 91 ? 26.267 -4.364 -32.787 1.00 63.00 91 LEU A C 1
ATOM 711 O O . LEU A 1 91 ? 26.893 -4.540 -33.832 1.00 63.00 91 LEU A O 1
ATOM 715 N N . SER A 1 92 ? 24.933 -4.344 -32.757 1.00 68.06 92 SER A N 1
ATOM 716 C CA . SER A 1 92 ? 24.151 -4.443 -33.992 1.00 68.06 92 SER A CA 1
ATOM 717 C C . SER A 1 92 ? 24.353 -3.192 -34.855 1.00 68.06 92 SER A C 1
ATOM 719 O O . SER A 1 92 ? 24.648 -2.113 -34.332 1.00 68.06 92 SER A O 1
ATOM 721 N N . ALA A 1 93 ? 24.183 -3.326 -36.174 1.00 70.94 93 ALA A N 1
ATOM 722 C CA . ALA A 1 93 ? 24.275 -2.191 -37.093 1.00 70.94 93 ALA A CA 1
ATOM 723 C C . ALA A 1 93 ? 23.286 -1.071 -36.717 1.00 70.94 93 ALA A C 1
ATOM 725 O O . ALA A 1 93 ? 23.637 0.104 -36.792 1.00 70.94 93 ALA A O 1
ATOM 726 N N . ASP A 1 94 ? 22.100 -1.444 -36.233 1.00 71.31 94 ASP A N 1
ATOM 727 C CA . ASP A 1 94 ? 21.056 -0.511 -35.810 1.00 71.31 94 ASP A CA 1
ATOM 728 C C . ASP A 1 94 ? 21.460 0.254 -34.543 1.00 71.31 94 ASP A C 1
ATOM 730 O O . ASP A 1 94 ? 21.342 1.477 -34.497 1.00 71.31 94 ASP A O 1
ATOM 734 N N . THR A 1 95 ? 22.026 -0.441 -33.545 1.00 70.44 95 THR A N 1
ATOM 735 C CA . THR A 1 95 ? 22.547 0.193 -32.321 1.00 70.44 95 THR A CA 1
ATOM 736 C C . THR A 1 95 ? 23.676 1.165 -32.649 1.00 70.44 95 THR A C 1
ATOM 738 O O . THR A 1 95 ? 23.692 2.282 -32.142 1.00 70.44 95 THR A O 1
ATOM 741 N N . ARG A 1 96 ? 24.620 0.760 -33.513 1.00 68.62 96 ARG A N 1
ATOM 742 C CA . ARG A 1 96 ? 25.742 1.616 -33.926 1.00 68.62 96 ARG A CA 1
ATOM 743 C C . ARG A 1 96 ? 25.232 2.880 -34.615 1.00 68.62 96 ARG A C 1
ATOM 745 O O . ARG A 1 96 ? 25.615 3.972 -34.213 1.00 68.62 96 ARG A O 1
ATOM 752 N N . ARG A 1 97 ? 24.326 2.729 -35.585 1.00 73.94 97 ARG A N 1
ATOM 753 C CA . ARG A 1 97 ? 23.744 3.853 -36.326 1.00 73.94 97 ARG A CA 1
ATOM 754 C C . ARG A 1 97 ? 23.014 4.830 -35.405 1.00 73.94 97 ARG A C 1
ATOM 756 O O . ARG A 1 97 ? 23.164 6.034 -35.569 1.00 73.94 97 ARG A O 1
ATOM 763 N N . TYR A 1 98 ? 22.251 4.320 -34.439 1.00 74.62 98 TYR A N 1
ATOM 764 C CA . TYR A 1 98 ? 21.554 5.156 -33.464 1.00 74.62 98 TYR A CA 1
ATOM 765 C C . TYR A 1 98 ? 22.530 5.945 -32.581 1.00 74.62 98 TYR A C 1
ATOM 767 O O . TYR A 1 98 ? 22.356 7.144 -32.395 1.00 74.62 98 TYR A O 1
ATOM 775 N N . LEU A 1 99 ? 23.586 5.301 -32.071 1.00 71.38 99 LEU A N 1
ATOM 776 C CA . LEU A 1 99 ? 24.599 5.980 -31.257 1.00 71.38 99 LEU A CA 1
ATOM 777 C C . LEU A 1 99 ? 25.368 7.035 -32.056 1.00 71.38 99 LEU A C 1
ATOM 779 O O . LEU A 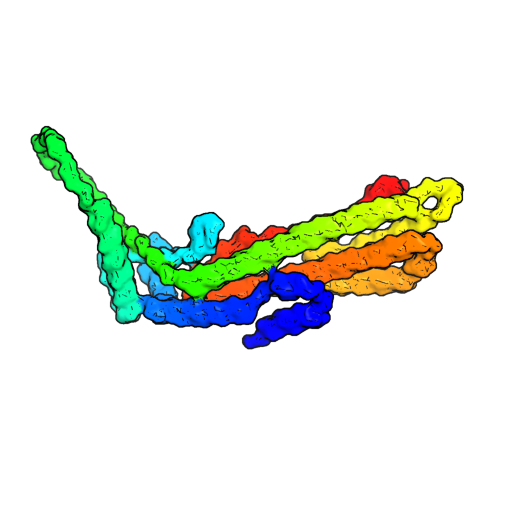1 99 ? 25.607 8.119 -31.537 1.00 71.38 99 LEU A O 1
ATOM 783 N N . GLU A 1 100 ? 25.729 6.741 -33.306 1.00 71.94 100 GLU A N 1
ATOM 784 C CA . GLU A 1 100 ? 26.391 7.693 -34.206 1.00 71.94 100 GLU A CA 1
ATOM 785 C C . GLU A 1 100 ? 25.509 8.918 -34.483 1.00 71.94 100 GLU A C 1
ATOM 787 O O . GLU A 1 100 ? 25.979 10.051 -34.374 1.00 71.94 100 GLU A O 1
ATOM 792 N N . ASP A 1 101 ? 24.223 8.707 -34.773 1.00 74.88 101 ASP A N 1
ATOM 793 C CA . ASP A 1 101 ? 23.258 9.789 -34.981 1.00 74.88 101 ASP A CA 1
ATOM 794 C C . ASP A 1 101 ? 23.116 10.669 -33.730 1.00 74.88 101 ASP A C 1
ATOM 796 O O . ASP A 1 101 ? 23.167 11.898 -33.807 1.00 74.88 101 ASP A O 1
ATOM 800 N N . LEU A 1 102 ? 23.037 10.045 -32.555 1.00 70.50 102 LEU A N 1
ATOM 801 C CA . LEU A 1 102 ? 22.864 10.741 -31.284 1.00 70.50 102 LEU A CA 1
ATOM 802 C C . LEU A 1 102 ? 24.130 11.518 -30.874 1.00 70.50 102 LEU A C 1
ATOM 804 O O . LEU A 1 102 ? 24.039 12.640 -30.378 1.00 70.50 102 LEU A O 1
ATOM 808 N N . VAL A 1 103 ? 25.319 10.973 -31.158 1.00 69.12 103 VAL A N 1
ATOM 809 C CA . VAL A 1 103 ? 26.620 11.649 -30.996 1.00 69.12 103 VAL A CA 1
ATOM 810 C C . VAL A 1 103 ? 26.731 12.887 -31.894 1.00 69.12 103 VAL A C 1
ATOM 812 O O . VAL A 1 103 ? 27.249 13.912 -31.438 1.00 69.12 103 VAL A O 1
ATOM 815 N N . ASN A 1 104 ? 26.262 12.800 -33.144 1.00 70.06 104 ASN A N 1
ATOM 816 C CA . ASN A 1 104 ? 26.300 13.901 -34.111 1.00 70.06 104 ASN A CA 1
ATOM 817 C C . ASN A 1 104 ? 25.336 15.029 -33.721 1.00 70.06 104 ASN A C 1
ATOM 819 O O . ASN A 1 104 ? 25.758 16.179 -33.647 1.00 70.06 104 ASN A O 1
ATOM 823 N N . HIS A 1 105 ? 24.100 14.700 -33.335 1.00 66.88 105 HIS A N 1
ATOM 824 C CA . HIS A 1 105 ? 23.140 15.687 -32.825 1.00 66.88 105 HIS A CA 1
ATOM 825 C C . HIS A 1 105 ? 23.656 16.411 -31.570 1.00 66.88 105 HIS A C 1
ATOM 827 O O . HIS A 1 105 ? 23.479 17.619 -31.417 1.00 66.88 105 HIS A O 1
ATOM 833 N N . HIS A 1 106 ? 24.347 15.697 -30.674 1.00 61.25 106 HIS A N 1
ATOM 834 C CA . HIS A 1 106 ? 24.963 16.312 -29.496 1.00 61.25 106 HIS A CA 1
ATOM 835 C C . HIS A 1 106 ? 26.181 17.182 -29.831 1.00 61.25 106 HIS A C 1
ATOM 837 O O . HIS A 1 106 ? 26.540 18.039 -29.027 1.00 61.25 106 HIS A O 1
ATOM 843 N N . ARG A 1 107 ? 26.844 16.938 -30.971 1.00 60.16 107 ARG A N 1
ATOM 844 C CA . ARG A 1 107 ? 27.977 17.735 -31.456 1.00 60.16 107 ARG A CA 1
ATOM 845 C C . ARG A 1 107 ? 27.493 19.062 -32.043 1.00 60.16 107 ARG A C 1
ATOM 847 O O . ARG A 1 107 ? 28.050 20.091 -31.676 1.00 60.16 107 ARG A O 1
ATOM 854 N N . ASP A 1 108 ? 26.409 19.044 -32.816 1.00 53.97 108 ASP A N 1
ATOM 855 C CA . ASP A 1 108 ? 25.775 20.257 -33.351 1.00 53.97 108 ASP A CA 1
ATOM 856 C C . ASP A 1 108 ? 25.268 21.178 -32.228 1.00 53.97 108 ASP A C 1
ATOM 858 O O . ASP A 1 108 ? 25.467 22.386 -32.275 1.00 53.97 108 ASP A O 1
ATOM 862 N N . LEU A 1 109 ? 24.696 20.621 -31.154 1.00 49.19 109 LEU A N 1
ATOM 863 C CA . LEU A 1 109 ? 24.256 21.410 -29.992 1.00 49.19 109 LEU A CA 1
ATOM 864 C C . LEU A 1 109 ? 25.416 22.033 -29.195 1.00 49.19 109 LEU A C 1
ATOM 866 O O . LEU A 1 109 ? 25.249 23.107 -28.622 1.00 49.19 109 LEU A O 1
ATOM 870 N N . SER A 1 110 ? 26.582 21.378 -29.145 1.00 46.47 110 SER A N 1
ATOM 871 C CA . SER A 1 110 ? 27.775 21.931 -28.486 1.00 46.47 110 SER A CA 1
ATOM 872 C C . SER A 1 110 ? 28.508 22.978 -29.332 1.00 46.47 110 SER A C 1
ATOM 874 O O . SER A 1 110 ? 29.060 23.917 -28.765 1.00 46.47 110 SER A O 1
ATOM 876 N N . ASP A 1 111 ? 28.489 22.854 -30.664 1.00 38.84 111 ASP A N 1
ATOM 877 C CA . ASP A 1 111 ? 29.207 23.758 -31.583 1.00 38.84 111 ASP A CA 1
ATOM 878 C C . ASP A 1 111 ? 28.465 25.094 -31.788 1.00 38.84 111 ASP A C 1
ATOM 880 O O . ASP A 1 111 ? 29.072 26.139 -32.008 1.00 38.84 111 ASP A O 1
ATOM 884 N N . VAL A 1 112 ? 27.139 25.107 -31.602 1.00 36.16 112 VAL A N 1
ATOM 885 C CA . VAL A 1 112 ? 26.327 26.340 -31.643 1.00 36.16 112 VAL A CA 1
ATOM 886 C C . VAL A 1 112 ? 26.565 27.235 -30.413 1.00 36.16 112 VAL A C 1
ATOM 888 O O . VAL A 1 112 ? 26.223 28.414 -30.434 1.00 36.16 112 VAL A O 1
ATOM 891 N N . SER A 1 113 ? 27.204 26.726 -29.352 1.00 37.12 113 SER A N 1
ATOM 892 C CA . SER A 1 113 ? 27.453 27.490 -28.122 1.00 37.12 113 SER A CA 1
ATOM 893 C C . SER A 1 113 ? 28.807 28.222 -28.084 1.00 37.12 113 SER A C 1
ATOM 895 O O . SER A 1 113 ? 29.114 28.841 -27.066 1.00 37.12 113 SER A O 1
ATOM 897 N N . LEU A 1 114 ? 29.609 28.177 -29.160 1.00 39.19 114 LEU A N 1
ATOM 898 C CA . LEU A 1 114 ? 30.936 28.814 -29.248 1.00 39.19 114 LEU A CA 1
ATOM 899 C C . LEU A 1 114 ? 31.069 29.793 -30.426 1.00 39.19 114 LEU A C 1
ATOM 901 O O . LEU A 1 114 ? 32.064 29.796 -31.146 1.00 39.19 114 LEU A O 1
ATOM 905 N N . SER A 1 115 ? 30.085 30.667 -30.618 1.00 36.22 115 SER A N 1
ATOM 906 C CA . SER A 1 115 ? 30.268 31.837 -31.484 1.00 36.22 115 SER A CA 1
ATOM 907 C C . SER A 1 115 ? 29.810 33.115 -30.792 1.00 36.22 115 SER A C 1
ATOM 909 O O . SER A 1 115 ? 28.764 33.668 -31.108 1.00 36.22 115 SER A O 1
ATOM 911 N N . ASP A 1 116 ? 30.647 33.599 -29.869 1.00 30.38 116 ASP A N 1
ATOM 912 C CA . ASP A 1 116 ? 30.715 35.028 -29.558 1.00 30.38 116 ASP A CA 1
ATOM 913 C C . ASP A 1 116 ? 31.967 35.626 -30.229 1.00 30.38 116 ASP A C 1
ATOM 915 O O . ASP A 1 116 ? 33.069 35.087 -30.069 1.00 30.38 116 ASP A O 1
ATOM 919 N N . PRO A 1 117 ? 31.826 36.703 -31.024 1.00 37.50 117 PRO A N 1
ATOM 920 C CA . PRO A 1 117 ? 32.927 37.321 -31.739 1.00 37.50 117 PRO A CA 1
ATOM 921 C C . PRO A 1 117 ? 33.643 38.367 -30.875 1.00 37.50 117 PRO A C 1
ATOM 923 O O . PRO A 1 117 ? 33.017 39.184 -30.210 1.00 37.50 117 PRO A O 1
ATOM 926 N N . ALA A 1 118 ? 34.967 38.392 -31.026 1.00 35.44 118 ALA A N 1
ATOM 927 C CA . ALA A 1 118 ? 35.867 39.520 -30.785 1.00 35.44 118 ALA A CA 1
ATOM 928 C C . ALA A 1 118 ? 35.978 40.078 -29.352 1.00 35.44 118 ALA A C 1
ATOM 930 O O . ALA A 1 118 ? 35.133 40.829 -28.874 1.00 35.44 118 ALA A O 1
ATOM 931 N N . SER A 1 119 ? 37.158 39.893 -28.758 1.00 33.28 119 SER A N 1
ATOM 932 C CA . SER A 1 119 ? 37.938 41.013 -28.217 1.00 33.28 119 SER A CA 1
ATOM 933 C C . SER A 1 119 ? 39.426 40.673 -28.252 1.00 33.28 119 SER A C 1
ATOM 935 O O . SER A 1 119 ? 39.854 39.594 -27.852 1.00 33.28 119 SER A O 1
ATOM 937 N N . ASP A 1 120 ? 40.138 41.617 -28.842 1.00 34.41 120 ASP A N 1
ATOM 938 C CA . ASP A 1 120 ? 41.557 41.709 -29.141 1.00 34.41 120 ASP A CA 1
ATOM 939 C C . ASP A 1 120 ? 42.390 42.040 -27.880 1.00 34.41 120 ASP A C 1
ATOM 941 O O . ASP A 1 120 ? 41.837 42.388 -26.838 1.00 34.41 120 ASP A O 1
ATOM 945 N N . GLU A 1 121 ? 43.712 42.010 -28.061 1.00 34.66 121 GLU A N 1
ATOM 946 C CA . GLU A 1 121 ? 44.812 42.516 -27.218 1.00 34.66 121 GLU A CA 1
ATOM 947 C C . GLU A 1 121 ? 45.635 41.549 -26.338 1.00 34.66 121 GLU A C 1
ATOM 949 O O . GLU A 1 121 ? 45.178 40.961 -25.362 1.00 34.66 121 GLU A O 1
ATOM 954 N N . GLY A 1 122 ? 46.950 41.562 -26.620 1.00 30.44 122 GLY A N 1
ATOM 955 C CA . GLY A 1 122 ? 48.004 41.537 -25.595 1.00 30.44 122 GLY A CA 1
ATOM 956 C C . GLY A 1 122 ? 48.847 40.263 -25.515 1.00 30.44 122 GLY A C 1
ATOM 957 O O . GLY A 1 122 ? 48.574 39.377 -24.715 1.00 30.44 122 GLY A O 1
ATOM 958 N N . GLY A 1 123 ? 49.913 40.180 -26.317 1.00 31.47 123 GLY A N 1
ATOM 959 C CA . GLY A 1 123 ? 50.771 38.996 -26.412 1.00 31.47 123 GLY A CA 1
ATOM 960 C C . GLY A 1 123 ? 51.842 38.811 -25.330 1.00 31.47 123 GLY A C 1
ATOM 961 O O . GLY A 1 123 ? 52.236 39.749 -24.648 1.00 31.47 123 GLY A O 1
ATOM 962 N N . GLN A 1 124 ? 52.407 37.599 -25.283 1.00 30.78 124 GLN A N 1
ATOM 963 C CA . GLN A 1 124 ? 53.848 37.363 -25.125 1.00 30.78 124 GLN A CA 1
ATOM 964 C C . GLN A 1 124 ? 54.195 35.906 -25.466 1.00 30.78 124 GLN A C 1
ATOM 966 O O . GLN A 1 124 ? 53.590 34.969 -24.957 1.00 30.78 124 GLN A O 1
ATOM 971 N N . ILE A 1 125 ? 55.180 35.740 -26.349 1.00 40.09 125 ILE A N 1
ATOM 972 C CA . ILE A 1 125 ? 55.775 34.465 -26.757 1.00 40.09 125 ILE A CA 1
ATOM 973 C C . ILE A 1 125 ? 57.004 34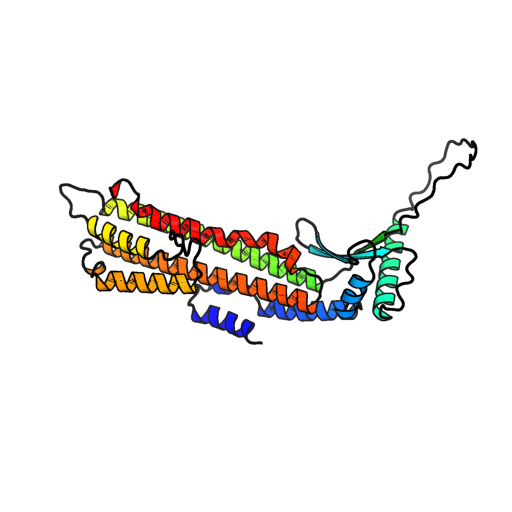.232 -25.873 1.00 40.09 125 ILE A C 1
ATOM 975 O O . ILE A 1 125 ? 57.932 35.038 -25.909 1.00 40.09 125 ILE A O 1
ATOM 979 N N . VAL A 1 126 ? 57.039 33.132 -25.121 1.00 31.81 126 VAL A N 1
ATOM 980 C CA . VAL A 1 126 ? 58.267 32.568 -24.526 1.00 31.81 126 VAL A CA 1
ATOM 981 C C . VAL A 1 126 ? 58.103 31.042 -24.369 1.00 31.81 126 VAL A C 1
ATOM 983 O O . VAL A 1 126 ? 56.976 30.554 -24.430 1.00 31.81 126 VAL A O 1
ATOM 986 N N . PRO A 1 127 ? 59.197 30.258 -24.314 1.00 35.50 127 PRO A N 1
ATOM 987 C CA . PRO A 1 127 ? 59.408 29.142 -25.225 1.00 35.50 127 PRO A CA 1
ATOM 988 C C . PRO A 1 127 ? 59.246 27.780 -24.542 1.00 35.50 127 PRO A C 1
ATOM 990 O O . PRO A 1 127 ? 59.332 27.638 -23.327 1.00 35.50 127 PRO A O 1
ATOM 993 N N . ILE A 1 128 ? 59.051 26.784 -25.398 1.00 35.41 128 ILE A N 1
ATOM 994 C CA . ILE A 1 128 ? 58.932 25.350 -25.133 1.00 35.41 128 ILE A CA 1
ATOM 995 C C . ILE A 1 128 ? 60.149 24.814 -24.356 1.00 35.41 128 ILE A C 1
ATOM 997 O O . ILE A 1 128 ? 61.279 24.972 -24.815 1.00 35.41 128 ILE A O 1
ATOM 1001 N N . ASP A 1 129 ? 59.898 24.104 -23.252 1.00 30.31 129 ASP A N 1
ATOM 1002 C CA . ASP A 1 129 ? 60.841 23.172 -22.615 1.00 30.31 129 ASP A CA 1
ATOM 1003 C C . ASP A 1 129 ? 60.193 21.767 -22.576 1.00 30.31 129 ASP A C 1
ATOM 1005 O O . ASP A 1 129 ? 59.079 21.633 -22.056 1.00 30.31 129 ASP A O 1
ATOM 1009 N N . PRO A 1 130 ? 60.800 20.717 -23.171 1.00 39.66 130 PRO A N 1
ATOM 1010 C CA . PRO A 1 130 ? 60.191 19.400 -23.290 1.00 39.66 130 PRO A CA 1
ATOM 1011 C C . PRO A 1 130 ? 60.592 18.531 -22.096 1.00 39.66 130 PRO A C 1
ATOM 1013 O O . PRO A 1 130 ? 61.619 17.857 -22.114 1.00 39.66 130 PRO A O 1
ATOM 1016 N N . SER A 1 131 ? 59.766 18.510 -21.054 1.00 31.59 131 SER A N 1
ATOM 1017 C CA . SER A 1 131 ? 59.957 17.602 -19.921 1.00 31.59 131 SER A CA 1
ATOM 1018 C C . SER A 1 131 ? 58.688 16.813 -19.629 1.00 31.59 131 SER A C 1
ATOM 1020 O O . SER A 1 131 ? 57.873 17.203 -18.808 1.00 31.59 131 SER A O 1
ATOM 1022 N N . SER A 1 132 ? 58.569 15.680 -20.326 1.00 41.16 132 SER A N 1
ATOM 1023 C CA . SER A 1 132 ? 57.992 14.416 -19.849 1.00 41.16 132 SER A CA 1
ATOM 1024 C C . SER A 1 132 ? 56.819 14.520 -18.867 1.00 41.16 132 SER A C 1
ATOM 1026 O O . SER A 1 132 ? 56.938 14.120 -17.709 1.00 41.16 132 SER A O 1
ATOM 1028 N N . GLU A 1 133 ? 55.656 14.945 -19.351 1.00 32.19 133 GLU A N 1
ATOM 1029 C CA . GLU A 1 133 ? 54.401 14.458 -18.791 1.00 32.19 133 GLU A CA 1
ATOM 1030 C C . GLU A 1 133 ? 54.006 13.223 -19.594 1.00 32.19 133 GLU A C 1
ATOM 1032 O O . GLU A 1 133 ? 53.711 13.284 -20.785 1.00 32.19 133 GLU A O 1
ATOM 1037 N N . ILE A 1 134 ? 54.061 12.066 -18.938 1.00 34.12 134 ILE A N 1
ATOM 1038 C CA . ILE A 1 134 ? 53.288 10.911 -19.371 1.00 34.12 134 ILE A CA 1
ATOM 1039 C C . ILE A 1 134 ? 51.835 11.368 -19.242 1.00 34.12 134 ILE A C 1
ATOM 1041 O O . ILE A 1 134 ? 51.253 11.299 -18.157 1.00 34.12 134 ILE A O 1
ATOM 1045 N N . GLU A 1 135 ? 51.273 11.888 -20.333 1.00 34.59 135 GLU A N 1
ATOM 1046 C CA . GLU A 1 135 ? 49.836 11.913 -20.532 1.00 34.59 135 GLU A CA 1
ATOM 1047 C C . GLU A 1 135 ? 49.394 10.459 -20.411 1.00 34.59 135 GLU A C 1
ATOM 1049 O O . GLU A 1 135 ? 49.484 9.654 -21.336 1.00 34.59 135 GLU A O 1
ATOM 1054 N N . VAL A 1 136 ? 48.963 10.079 -19.211 1.00 33.16 136 VAL A N 1
ATOM 1055 C CA . VAL A 1 136 ? 48.024 8.980 -19.087 1.00 33.16 136 VAL A CA 1
ATOM 1056 C C . VAL A 1 136 ? 46.814 9.490 -19.850 1.00 33.16 136 VAL A C 1
ATOM 1058 O O . VAL A 1 136 ? 46.043 10.270 -19.290 1.00 33.16 136 VAL A O 1
ATOM 1061 N N . GLU A 1 137 ? 46.721 9.144 -21.139 1.00 37.34 137 GLU A N 1
ATOM 1062 C CA . GLU A 1 137 ? 45.535 9.330 -21.968 1.00 37.34 137 GLU A CA 1
ATOM 1063 C C . GLU A 1 137 ? 44.374 8.744 -21.169 1.00 37.34 137 GLU A C 1
ATOM 1065 O O . GLU A 1 137 ? 44.126 7.538 -21.154 1.00 37.34 137 GLU A O 1
ATOM 1070 N N . ARG A 1 138 ? 43.701 9.590 -20.387 1.00 39.69 138 ARG A N 1
ATOM 1071 C CA . ARG A 1 138 ? 42.454 9.201 -19.757 1.00 39.69 138 ARG A CA 1
ATOM 1072 C C . ARG A 1 138 ? 41.522 9.012 -20.942 1.00 39.69 138 ARG A C 1
ATOM 1074 O O . ARG A 1 138 ? 41.339 9.987 -21.675 1.00 39.69 138 ARG A O 1
ATOM 1081 N N . PRO A 1 139 ? 40.977 7.804 -21.173 1.00 48.53 139 PRO A N 1
ATOM 1082 C CA . PRO A 1 139 ? 40.064 7.603 -22.284 1.00 48.53 139 PRO A CA 1
ATOM 1083 C C . PRO A 1 139 ? 38.989 8.678 -22.169 1.00 48.53 139 PRO A C 1
ATOM 1085 O O . PRO A 1 139 ? 38.419 8.865 -21.092 1.00 48.53 139 PRO A O 1
ATOM 1088 N N . LEU A 1 140 ? 38.783 9.461 -23.229 1.00 54.16 140 LEU A N 1
ATOM 1089 C CA . LEU A 1 140 ? 37.760 10.499 -23.232 1.00 54.16 140 LEU A CA 1
ATOM 1090 C C . LEU A 1 140 ? 36.411 9.790 -23.110 1.00 54.16 140 LEU A C 1
ATOM 1092 O O . LEU A 1 140 ? 35.876 9.241 -24.074 1.00 54.16 140 LEU A O 1
ATOM 1096 N N . VAL A 1 141 ? 35.904 9.747 -21.884 1.00 58.97 141 VAL A N 1
ATOM 1097 C CA . VAL A 1 141 ? 34.622 9.157 -21.545 1.00 58.97 141 VAL A CA 1
ATOM 1098 C C . VAL A 1 141 ? 33.539 10.177 -21.885 1.00 58.97 141 VAL A C 1
ATOM 1100 O O . VAL A 1 141 ? 33.374 11.169 -21.177 1.00 58.97 141 VAL A O 1
ATOM 1103 N N . ARG A 1 142 ? 32.790 9.947 -22.965 1.00 65.50 142 ARG A N 1
ATOM 1104 C CA . ARG A 1 142 ? 31.638 10.776 -23.333 1.00 65.50 142 ARG A CA 1
ATOM 1105 C C . ARG A 1 142 ? 30.365 10.173 -22.750 1.00 65.50 142 ARG A C 1
ATOM 1107 O O . ARG A 1 142 ? 30.030 9.025 -23.036 1.00 65.50 142 ARG A O 1
ATOM 1114 N N . GLU A 1 143 ? 29.664 10.954 -21.936 1.00 68.06 143 GLU A N 1
ATOM 1115 C CA . GLU A 1 143 ? 28.342 10.605 -21.416 1.00 68.06 143 GLU A CA 1
ATOM 1116 C C . GLU A 1 143 ? 27.260 11.164 -22.336 1.00 68.06 143 GLU A C 1
ATOM 1118 O O . GLU A 1 143 ? 27.308 12.334 -22.718 1.00 68.06 143 GLU A O 1
ATOM 1123 N N . ILE A 1 144 ? 26.305 10.320 -22.721 1.00 67.38 144 ILE A N 1
ATOM 1124 C CA . ILE A 1 144 ? 25.253 10.680 -23.668 1.00 67.38 144 ILE A CA 1
ATOM 1125 C C . ILE A 1 144 ? 23.891 10.271 -23.116 1.00 67.38 144 ILE A C 1
ATOM 1127 O O . ILE A 1 144 ? 23.691 9.113 -22.748 1.00 67.38 144 ILE A O 1
ATOM 1131 N N . GLU A 1 145 ? 22.958 11.219 -23.069 1.00 74.69 145 GLU A N 1
ATOM 1132 C CA . GLU A 1 145 ? 21.587 10.987 -22.620 1.00 74.69 145 GLU A CA 1
ATOM 1133 C C . GLU A 1 145 ? 20.731 10.391 -23.744 1.00 74.69 145 GLU A C 1
ATOM 1135 O O . GLU A 1 145 ? 20.662 10.926 -24.849 1.00 74.69 145 GLU A O 1
ATOM 1140 N N . VAL A 1 146 ? 20.061 9.277 -23.455 1.00 74.19 146 VAL A N 1
ATOM 1141 C CA . VAL A 1 146 ? 19.099 8.643 -24.358 1.00 74.19 146 VAL A CA 1
ATOM 1142 C C . VAL A 1 146 ? 17.690 9.068 -23.936 1.00 74.19 146 VAL A C 1
ATOM 1144 O O . VAL A 1 146 ? 17.241 8.652 -22.863 1.00 74.19 146 VAL A O 1
ATOM 1147 N N . PRO A 1 147 ? 16.973 9.860 -24.755 1.00 72.75 147 PRO A N 1
ATOM 1148 C CA . PRO A 1 147 ? 15.618 10.281 -24.437 1.00 72.75 147 PRO A CA 1
ATOM 1149 C C . PRO A 1 147 ? 14.657 9.109 -24.648 1.00 72.75 147 PRO A C 1
ATOM 1151 O O . PRO A 1 147 ? 14.302 8.765 -25.774 1.00 72.75 147 PRO A O 1
ATOM 1154 N N . LEU A 1 148 ? 14.236 8.489 -23.552 1.00 79.88 148 LEU A N 1
ATOM 1155 C CA . LEU A 1 148 ? 13.140 7.530 -23.54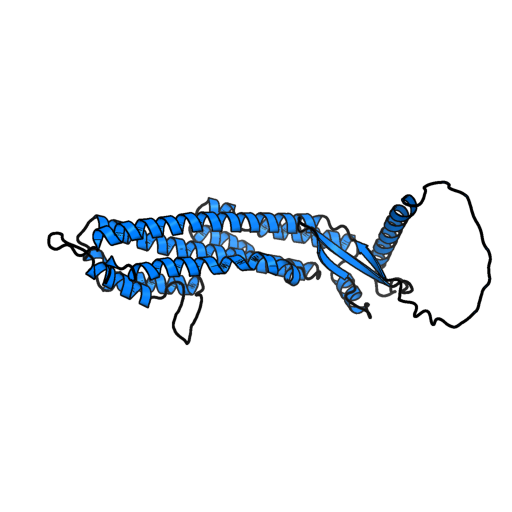6 1.00 79.88 148 LEU A CA 1
ATOM 1156 C C . LEU A 1 148 ? 11.862 8.284 -23.145 1.00 79.88 148 LEU A C 1
ATOM 1158 O O . LEU A 1 148 ? 11.833 9.042 -22.177 1.00 79.88 148 LEU A O 1
ATOM 1162 N N . THR A 1 149 ? 10.808 8.158 -23.949 1.00 83.38 149 THR A N 1
ATOM 1163 C CA . THR A 1 149 ? 9.549 8.887 -23.739 1.00 83.38 149 THR A CA 1
ATOM 1164 C C . THR A 1 149 ? 8.602 8.061 -22.881 1.00 83.38 149 THR A C 1
ATOM 1166 O O . THR A 1 149 ? 7.992 8.561 -21.932 1.00 83.38 149 THR A O 1
ATOM 1169 N N . PHE A 1 150 ? 8.471 6.768 -23.189 1.00 86.06 150 PHE A N 1
ATOM 1170 C CA . PHE A 1 150 ? 7.478 5.924 -22.526 1.00 86.06 150 PHE A CA 1
ATOM 1171 C C . PHE A 1 150 ? 7.897 5.497 -21.120 1.00 86.06 150 PHE A C 1
ATOM 1173 O O . PHE A 1 150 ? 7.040 5.105 -20.324 1.00 86.06 150 PHE A O 1
ATOM 1180 N N . ASP A 1 151 ? 9.189 5.537 -20.798 1.00 84.81 151 ASP A N 1
ATOM 1181 C CA . ASP A 1 151 ? 9.658 5.253 -19.446 1.00 84.81 151 ASP A CA 1
ATOM 1182 C C . ASP A 1 151 ? 9.380 6.434 -18.503 1.00 84.81 151 ASP A C 1
ATOM 1184 O O . ASP A 1 151 ? 8.900 6.205 -17.394 1.00 84.81 151 ASP A O 1
ATOM 1188 N N . ALA A 1 152 ? 9.543 7.674 -18.968 1.00 84.44 152 ALA A N 1
ATOM 1189 C CA . ALA A 1 152 ? 9.142 8.882 -18.263 1.00 84.44 152 ALA A CA 1
ATOM 1190 C C . ALA A 1 152 ? 7.627 8.894 -18.013 1.00 84.44 152 ALA A C 1
ATOM 1192 O O . ALA A 1 152 ? 7.197 9.175 -16.895 1.00 84.44 152 ALA A O 1
ATOM 1193 N N . GLU A 1 153 ? 6.811 8.503 -19.001 1.00 86.94 153 GLU A N 1
ATOM 1194 C CA . GLU A 1 153 ? 5.367 8.300 -18.796 1.00 86.94 153 GLU A CA 1
ATOM 1195 C C . GLU A 1 153 ? 5.078 7.209 -17.752 1.00 86.94 153 GLU A C 1
ATOM 1197 O O . GLU A 1 153 ? 4.211 7.373 -16.895 1.00 86.94 153 GLU A O 1
ATOM 1202 N N . PHE A 1 154 ? 5.783 6.075 -17.814 1.00 89.94 154 PHE A N 1
ATOM 1203 C CA . PHE A 1 154 ? 5.574 4.955 -16.894 1.00 89.94 154 PHE A CA 1
ATOM 1204 C C . PHE A 1 154 ? 5.920 5.311 -15.451 1.00 89.94 154 PHE A C 1
ATOM 1206 O O . PHE A 1 154 ? 5.140 4.995 -14.553 1.00 89.94 154 PHE A O 1
ATOM 1213 N N . PHE A 1 155 ? 7.076 5.935 -15.225 1.00 86.94 155 PHE A N 1
ATOM 1214 C CA . PHE A 1 155 ? 7.522 6.301 -13.886 1.00 86.94 155 PHE A CA 1
ATOM 1215 C C . PHE A 1 155 ? 6.806 7.539 -13.358 1.00 86.94 155 PHE A C 1
ATOM 1217 O O . PHE A 1 155 ? 6.521 7.565 -12.169 1.00 86.94 155 PHE A O 1
ATOM 1224 N N . GLY A 1 156 ? 6.412 8.485 -14.216 1.00 84.94 156 GLY A N 1
ATOM 1225 C CA . GLY A 1 156 ? 5.536 9.590 -13.823 1.00 84.94 156 GLY A CA 1
ATOM 1226 C C . GLY A 1 156 ? 4.158 9.102 -13.369 1.00 84.94 156 GLY A C 1
ATOM 1227 O O . GLY A 1 156 ? 3.666 9.539 -12.332 1.00 84.94 156 GLY A O 1
ATOM 1228 N N . LEU A 1 157 ? 3.564 8.138 -14.087 1.00 88.12 157 LEU A N 1
ATOM 1229 C CA . LEU A 1 157 ? 2.315 7.500 -13.660 1.00 88.12 157 LEU A CA 1
ATOM 1230 C C . LEU A 1 157 ? 2.505 6.747 -12.338 1.00 88.12 157 LEU A C 1
ATOM 1232 O O . LEU A 1 157 ? 1.760 6.969 -11.394 1.00 88.12 157 LEU A O 1
ATOM 1236 N N . LEU A 1 158 ? 3.532 5.894 -12.253 1.00 87.38 158 LEU A N 1
ATOM 1237 C CA . LEU A 1 158 ? 3.787 5.093 -11.057 1.00 87.38 158 LEU A CA 1
ATOM 1238 C C . LEU A 1 158 ? 4.096 5.957 -9.827 1.00 87.38 158 LEU A C 1
ATOM 1240 O O . LEU A 1 158 ? 3.674 5.600 -8.734 1.00 87.38 158 LEU A O 1
ATOM 1244 N N . GLN A 1 159 ? 4.819 7.065 -9.991 1.00 85.12 159 GLN A N 1
ATOM 1245 C CA . GLN A 1 159 ? 5.085 8.015 -8.916 1.00 85.12 159 GLN A CA 1
ATOM 1246 C C . GLN A 1 159 ? 3.793 8.693 -8.458 1.00 85.12 159 GLN A C 1
ATOM 1248 O O . GLN A 1 159 ? 3.513 8.672 -7.268 1.00 85.12 159 GLN A O 1
ATOM 1253 N N . GLY A 1 160 ? 2.987 9.228 -9.381 1.00 85.62 160 GLY A N 1
ATOM 1254 C CA . GLY A 1 160 ? 1.709 9.847 -9.023 1.00 85.62 160 GLY A CA 1
ATOM 1255 C C . GLY A 1 160 ? 0.753 8.867 -8.334 1.00 85.62 160 GLY A C 1
ATOM 1256 O O . GLY A 1 160 ? 0.072 9.233 -7.380 1.00 85.62 160 GLY A O 1
ATOM 1257 N N . ASP A 1 161 ? 0.742 7.601 -8.765 1.00 87.94 161 ASP A N 1
ATOM 1258 C CA . ASP A 1 161 ? -0.045 6.549 -8.118 1.00 87.94 161 ASP A CA 1
ATOM 1259 C C . ASP A 1 161 ? 0.464 6.249 -6.694 1.00 87.94 161 ASP A C 1
ATOM 1261 O O . ASP A 1 161 ? -0.341 6.039 -5.789 1.00 87.94 161 ASP A O 1
ATOM 1265 N N . VAL A 1 162 ? 1.786 6.233 -6.476 1.00 85.31 162 VAL A N 1
ATOM 1266 C CA . VAL A 1 162 ? 2.388 6.056 -5.141 1.00 85.31 162 VAL A CA 1
ATOM 1267 C C . VAL A 1 162 ? 2.085 7.256 -4.243 1.00 85.31 162 VAL A C 1
ATOM 1269 O O . VAL A 1 162 ? 1.596 7.062 -3.140 1.00 85.31 162 VAL A O 1
ATOM 1272 N N . GLU A 1 163 ? 2.263 8.484 -4.729 1.00 85.19 163 GLU A N 1
ATOM 1273 C CA . GLU A 1 163 ? 1.950 9.705 -3.973 1.00 85.19 163 GLU A CA 1
ATOM 1274 C C . GLU A 1 163 ? 0.466 9.769 -3.574 1.00 85.19 163 GLU A C 1
ATOM 1276 O O . GLU A 1 163 ? 0.128 10.178 -2.463 1.00 85.19 163 GLU A O 1
ATOM 1281 N N . ASN A 1 164 ? -0.437 9.326 -4.453 1.00 87.62 164 ASN A N 1
ATOM 1282 C CA . ASN A 1 164 ? -1.862 9.225 -4.140 1.00 87.62 164 ASN A CA 1
ATOM 1283 C C . ASN A 1 164 ? -2.144 8.151 -3.074 1.00 87.62 164 ASN A C 1
ATOM 1285 O O . ASN A 1 164 ? -2.963 8.364 -2.180 1.00 87.62 164 ASN A O 1
ATOM 1289 N N . LEU A 1 165 ? -1.464 7.001 -3.140 1.00 86.81 165 LEU A N 1
ATOM 1290 C CA . LEU A 1 165 ? -1.565 5.978 -2.099 1.00 86.81 165 LEU A CA 1
ATOM 1291 C C . LEU A 1 165 ? -1.055 6.486 -0.750 1.00 86.81 165 LEU A C 1
ATOM 1293 O O . LEU A 1 165 ? -1.705 6.212 0.257 1.00 86.81 165 LEU A O 1
ATOM 1297 N N . ASP A 1 166 ? 0.044 7.235 -0.726 1.00 83.62 166 ASP A N 1
ATOM 1298 C CA . ASP A 1 166 ? 0.604 7.822 0.494 1.00 83.62 166 ASP A CA 1
ATOM 1299 C C . ASP A 1 166 ? -0.358 8.854 1.091 1.00 83.62 166 ASP A C 1
ATOM 1301 O O . ASP A 1 166 ? -0.695 8.788 2.272 1.00 83.62 166 ASP A O 1
ATOM 1305 N N . ALA A 1 167 ? -0.901 9.749 0.261 1.00 85.94 167 ALA A N 1
ATOM 1306 C CA . ALA A 1 167 ? -1.889 10.735 0.694 1.00 85.94 167 ALA A CA 1
ATOM 1307 C C . ALA A 1 167 ? -3.164 10.077 1.252 1.00 85.94 167 ALA A C 1
ATOM 1309 O O . ALA A 1 167 ? -3.690 10.511 2.282 1.00 85.94 167 ALA A O 1
ATOM 1310 N N . LEU A 1 168 ? -3.643 9.011 0.599 1.00 86.50 168 LEU A N 1
ATOM 1311 C CA . LEU A 1 168 ? -4.768 8.216 1.086 1.00 86.50 168 LEU A CA 1
ATOM 1312 C C . LEU A 1 168 ? -4.431 7.558 2.430 1.00 86.50 168 LEU A C 1
ATOM 1314 O O . LEU A 1 168 ? -5.248 7.591 3.348 1.00 86.50 168 LEU A O 1
ATOM 1318 N N . GLN A 1 169 ? -3.240 6.974 2.567 1.00 82.19 169 GLN A N 1
ATOM 1319 C CA . GLN A 1 169 ? -2.798 6.363 3.821 1.00 82.19 169 GLN A CA 1
ATOM 1320 C C . GLN A 1 169 ? -2.731 7.390 4.957 1.00 82.19 169 GLN A C 1
ATOM 1322 O O . GLN A 1 169 ? -3.246 7.118 6.040 1.00 82.19 169 GLN A O 1
ATOM 1327 N N . ASP A 1 170 ? -2.193 8.583 4.705 1.00 83.06 170 ASP A N 1
ATOM 1328 C CA . ASP A 1 170 ? -2.115 9.672 5.683 1.00 83.06 170 ASP A CA 1
ATOM 1329 C C . ASP A 1 170 ? -3.495 10.181 6.123 1.00 83.06 170 ASP A C 1
ATOM 1331 O O . ASP A 1 170 ? -3.692 10.584 7.276 1.00 83.06 170 ASP A O 1
ATOM 1335 N N . GLU A 1 171 ? -4.464 10.221 5.208 1.00 86.12 171 GLU A N 1
ATOM 1336 C CA . GLU A 1 171 ? -5.851 10.559 5.528 1.00 86.12 171 GLU A CA 1
ATOM 1337 C C . GLU A 1 171 ? -6.489 9.481 6.415 1.00 86.12 171 GLU A C 1
ATOM 1339 O O . GLU A 1 171 ? -6.994 9.795 7.498 1.00 86.12 171 GLU A O 1
ATOM 1344 N N . GLU A 1 172 ? -6.396 8.210 6.011 1.00 84.44 172 GLU A N 1
ATOM 1345 C CA . GLU A 1 172 ? -6.949 7.088 6.778 1.00 84.44 172 GLU A CA 1
ATOM 1346 C C . GLU A 1 172 ? -6.309 6.967 8.153 1.00 84.44 172 GLU A C 1
ATOM 1348 O O . GLU A 1 172 ? -6.988 6.697 9.145 1.00 84.44 172 GLU A O 1
ATOM 1353 N N . GLN A 1 173 ? -5.008 7.226 8.230 1.00 80.00 173 GLN A N 1
ATOM 1354 C CA . GLN A 1 173 ? -4.270 7.276 9.475 1.00 80.00 173 GLN A CA 1
ATOM 1355 C C . GLN A 1 173 ? -4.846 8.314 10.424 1.00 80.00 173 GLN A C 1
ATOM 1357 O O . GLN A 1 173 ? -5.123 8.010 11.586 1.00 80.00 173 GLN A O 1
ATOM 1362 N N . ARG A 1 174 ? -5.022 9.546 9.946 1.00 85.38 174 ARG A N 1
ATOM 1363 C CA . ARG A 1 174 ? -5.552 10.631 10.772 1.00 85.38 174 ARG A CA 1
ATOM 1364 C C . ARG A 1 174 ? -6.969 10.324 11.242 1.00 85.38 174 ARG A C 1
ATOM 1366 O O . ARG A 1 174 ? -7.262 10.531 12.420 1.00 85.38 174 ARG A O 1
ATOM 1373 N N . ALA A 1 175 ? -7.807 9.778 10.364 1.00 87.69 175 ALA A N 1
ATOM 1374 C CA . ALA A 1 175 ? -9.163 9.365 10.707 1.00 87.69 175 ALA A CA 1
ATOM 1375 C C . ALA A 1 175 ? -9.175 8.268 11.787 1.00 87.69 175 ALA A C 1
ATOM 1377 O O . ALA A 1 175 ? -9.868 8.407 12.794 1.00 87.69 175 ALA A O 1
ATOM 1378 N N . LEU A 1 176 ? -8.356 7.222 11.634 1.00 84.06 176 LEU A N 1
ATOM 1379 C CA . LEU A 1 176 ? -8.274 6.120 12.597 1.00 84.06 176 LEU A CA 1
ATOM 1380 C C . LEU A 1 176 ? -7.708 6.557 13.949 1.00 84.06 176 LEU A C 1
ATOM 1382 O O . LEU A 1 176 ? -8.227 6.154 14.987 1.00 84.06 176 LEU A O 1
ATOM 1386 N N . VAL A 1 177 ? -6.669 7.396 13.967 1.00 84.25 177 VAL A N 1
ATOM 1387 C CA . VAL A 1 177 ? -6.103 7.926 15.218 1.00 84.25 177 VAL A CA 1
ATOM 1388 C C . VAL A 1 177 ? -7.133 8.774 15.963 1.00 84.25 177 VAL A C 1
ATOM 1390 O O . VAL A 1 177 ? -7.257 8.646 17.183 1.00 84.25 177 VAL A O 1
ATOM 1393 N N . ALA A 1 178 ? -7.902 9.597 15.246 1.00 87.75 178 ALA A N 1
ATOM 1394 C CA . ALA A 1 178 ? -9.002 10.351 15.835 1.00 87.75 178 ALA A CA 1
ATOM 1395 C C . ALA A 1 178 ? -10.082 9.415 16.403 1.00 87.75 178 ALA A C 1
ATOM 1397 O O . ALA A 1 178 ? -10.469 9.568 17.559 1.00 87.75 178 ALA A O 1
ATOM 1398 N N . GLU A 1 179 ? -10.495 8.390 15.650 1.00 88.06 179 GLU A N 1
ATOM 1399 C CA . GLU A 1 179 ? -11.511 7.422 16.081 1.00 88.06 179 GLU A CA 1
ATOM 1400 C C . GLU A 1 179 ? -11.076 6.628 17.327 1.00 88.06 179 GLU A C 1
ATOM 1402 O O . GLU A 1 179 ? -11.847 6.468 18.275 1.00 88.06 179 GLU A O 1
ATOM 1407 N N . VAL A 1 180 ? -9.816 6.185 17.370 1.00 86.31 180 VAL A N 1
ATOM 1408 C CA . VAL A 1 180 ? -9.194 5.541 18.538 1.00 86.31 180 VAL A CA 1
ATOM 1409 C C . VAL A 1 180 ? -9.155 6.510 19.723 1.00 86.31 180 VAL A C 1
ATOM 1411 O O . VAL A 1 180 ? -9.480 6.130 20.850 1.00 86.31 180 VAL A O 1
ATOM 1414 N N . GLY A 1 181 ? -8.803 7.776 19.493 1.00 85.75 181 GLY A N 1
ATOM 1415 C CA . GLY A 1 181 ? -8.815 8.812 20.524 1.00 85.75 181 GLY A CA 1
ATOM 1416 C C . GLY A 1 181 ? -10.211 9.057 21.104 1.00 85.75 181 GLY A C 1
ATOM 1417 O O . GLY A 1 181 ? -10.357 9.191 22.321 1.00 85.75 181 GLY A O 1
ATOM 1418 N N . ASP A 1 182 ? -11.235 9.104 20.257 1.00 87.69 182 ASP A N 1
ATOM 1419 C CA . ASP A 1 182 ? -12.635 9.300 20.645 1.00 87.69 182 ASP A CA 1
ATOM 1420 C C . ASP A 1 182 ? -13.156 8.110 21.450 1.00 87.69 182 ASP A C 1
ATOM 1422 O O . ASP A 1 182 ? -13.692 8.290 22.549 1.00 87.69 182 ASP A O 1
ATOM 1426 N N . LEU A 1 183 ? -12.897 6.897 20.957 1.00 88.31 183 LEU A N 1
ATOM 1427 C CA . LEU A 1 183 ? -13.229 5.654 21.641 1.00 88.31 183 LEU A CA 1
ATOM 1428 C C . LEU A 1 183 ? -12.555 5.580 23.016 1.00 88.31 183 LEU A C 1
ATOM 1430 O O . LEU A 1 183 ? -13.197 5.199 23.992 1.00 88.31 183 LEU A O 1
ATOM 1434 N N . SER A 1 184 ? -11.285 5.984 23.122 1.00 85.25 184 SER A N 1
ATOM 1435 C CA . SER A 1 184 ? -10.557 6.025 24.396 1.00 85.25 184 SER A CA 1
ATOM 1436 C C . SER A 1 184 ? -11.241 6.949 25.410 1.00 85.25 184 SER A C 1
ATOM 1438 O O . SER A 1 184 ? -11.460 6.561 26.558 1.00 85.25 184 SER A O 1
ATOM 1440 N N . ARG A 1 185 ? -11.668 8.150 24.994 1.00 85.62 185 ARG A N 1
ATOM 1441 C CA . ARG A 1 185 ? -12.384 9.086 25.882 1.00 85.62 185 ARG A CA 1
ATOM 1442 C C . ARG A 1 185 ? -13.748 8.544 26.319 1.00 85.62 185 ARG A C 1
ATOM 1444 O O . ARG A 1 185 ? -14.118 8.700 27.483 1.00 85.62 185 ARG A O 1
ATOM 1451 N N . GLU A 1 186 ? -14.483 7.890 25.419 1.00 84.00 186 GLU A N 1
ATOM 1452 C CA . GLU A 1 186 ? -15.759 7.239 25.747 1.00 84.00 186 GLU A CA 1
ATOM 1453 C C . GLU A 1 186 ? -15.558 6.064 26.719 1.00 84.00 186 GLU A C 1
ATOM 1455 O O . GLU A 1 186 ? -16.275 5.945 27.714 1.00 84.00 186 GLU A O 1
ATOM 1460 N N . LEU A 1 187 ? -14.526 5.251 26.493 1.00 83.44 187 LEU A N 1
ATOM 1461 C CA . LEU A 1 187 ? -14.130 4.145 27.360 1.00 83.44 187 LEU A CA 1
ATOM 1462 C C . LEU A 1 187 ? -13.851 4.603 28.788 1.00 83.44 187 LEU A C 1
ATOM 1464 O O . LEU A 1 187 ? -14.440 4.047 29.712 1.00 83.44 187 LEU A O 1
ATOM 1468 N N . VAL A 1 188 ? -13.016 5.632 28.966 1.00 81.88 188 VAL A N 1
ATOM 1469 C CA . VAL A 1 188 ? -12.681 6.187 30.289 1.00 81.88 188 VAL A CA 1
ATOM 1470 C C . VAL A 1 188 ? -13.941 6.636 31.031 1.00 81.88 188 VAL A C 1
ATOM 1472 O O . VAL A 1 188 ? -14.152 6.268 32.185 1.00 81.88 188 VAL A O 1
ATOM 1475 N N . LYS A 1 189 ? -14.853 7.329 30.345 1.00 80.69 189 LYS A N 1
ATOM 1476 C CA . LYS A 1 189 ? -16.120 7.794 30.929 1.00 80.69 189 LYS A CA 1
ATOM 1477 C C . LYS A 1 189 ? -17.016 6.653 31.439 1.00 80.69 189 LYS A C 1
ATOM 1479 O O . LYS A 1 189 ? -17.825 6.862 32.345 1.00 80.69 189 LYS A O 1
ATOM 1484 N N . HIS A 1 190 ? -16.916 5.463 30.847 1.00 72.44 190 HIS A N 1
ATOM 1485 C CA . HIS A 1 190 ? -17.731 4.291 31.194 1.00 72.44 190 HIS A CA 1
ATOM 1486 C C . HIS A 1 190 ? -16.991 3.245 32.042 1.00 72.44 190 HIS A C 1
ATOM 1488 O O . HIS A 1 190 ? -17.621 2.307 32.550 1.00 72.44 190 HIS A O 1
ATOM 1494 N N . SER A 1 191 ? -15.681 3.418 32.226 1.00 70.44 191 SER A N 1
ATOM 1495 C CA . SER A 1 191 ? -14.823 2.560 33.039 1.00 70.44 191 SER A CA 1
ATOM 1496 C C . SER A 1 191 ? -14.356 3.207 34.348 1.00 70.44 191 SER A C 1
ATOM 1498 O O . SER A 1 191 ? -13.891 2.474 35.218 1.00 70.44 191 SER A O 1
ATOM 1500 N N . GLU A 1 192 ? -14.530 4.522 34.530 1.00 69.44 192 GLU A N 1
ATOM 1501 C CA . GLU A 1 192 ? -14.156 5.235 35.757 1.00 69.44 192 GLU A CA 1
ATOM 1502 C C . GLU A 1 192 ? -14.831 4.643 37.012 1.00 69.44 192 GLU A C 1
ATOM 1504 O O . GLU A 1 192 ? -16.068 4.566 37.073 1.00 69.44 192 GLU A O 1
ATOM 1509 N N . PRO A 1 193 ? -14.052 4.253 38.043 1.00 63.91 193 PRO A N 1
ATOM 1510 C CA . PRO A 1 193 ? -14.592 3.738 39.294 1.00 63.91 193 PRO A CA 1
ATOM 1511 C C . PRO A 1 193 ? -15.483 4.787 39.967 1.00 63.91 193 PRO A C 1
ATOM 1513 O O . PRO A 1 193 ? -15.020 5.826 40.432 1.00 63.91 193 PRO A O 1
ATOM 1516 N N . SER A 1 194 ? -16.782 4.512 40.058 1.00 66.31 194 SER A N 1
ATOM 1517 C CA . SER A 1 194 ? -17.731 5.393 40.734 1.00 66.31 194 SER A CA 1
ATOM 1518 C C . SER A 1 194 ? -18.418 4.648 41.866 1.00 66.31 194 SER A C 1
ATOM 1520 O O . SER A 1 194 ? -19.052 3.620 41.642 1.00 66.31 194 SER A O 1
ATOM 1522 N N . ARG A 1 195 ? -18.365 5.207 43.083 1.00 61.12 195 ARG A N 1
ATOM 1523 C CA . ARG A 1 195 ? -19.045 4.642 44.266 1.00 61.12 195 ARG A CA 1
ATOM 1524 C C . ARG A 1 195 ? -20.564 4.510 44.099 1.00 61.12 195 ARG A C 1
ATOM 1526 O O . ARG A 1 195 ? -21.182 3.746 44.829 1.00 61.12 195 ARG A O 1
ATOM 1533 N N . PHE A 1 196 ? -21.157 5.234 43.147 1.00 63.00 196 PHE A N 1
ATOM 1534 C CA . PHE A 1 196 ? -22.609 5.333 42.981 1.00 63.00 196 PHE A CA 1
ATOM 1535 C C . PHE A 1 196 ? -23.113 4.964 41.577 1.00 63.00 196 PHE A C 1
ATOM 1537 O O . PHE A 1 196 ? -24.322 4.986 41.348 1.00 63.00 196 PHE A O 1
ATOM 1544 N N . LYS A 1 197 ? -22.235 4.622 40.622 1.00 67.50 197 LYS A N 1
ATOM 1545 C CA . LYS A 1 197 ? -22.637 4.268 39.248 1.00 67.50 197 LYS A CA 1
ATOM 1546 C C . LYS A 1 197 ? -22.171 2.864 38.883 1.00 67.50 197 LYS A C 1
ATOM 1548 O O . LYS A 1 197 ? -21.064 2.457 39.211 1.00 67.50 197 LYS A O 1
ATOM 1553 N N . LYS A 1 198 ? -23.021 2.131 38.161 1.00 70.38 198 LYS A N 1
ATOM 1554 C CA . LYS A 1 198 ? -22.653 0.847 37.550 1.00 70.38 198 LYS A CA 1
ATOM 1555 C C . LYS A 1 198 ? -21.610 1.099 36.458 1.00 70.38 198 LYS A C 1
ATOM 1557 O O . LYS A 1 198 ? -21.830 1.965 35.615 1.00 70.38 198 LYS A O 1
ATOM 1562 N N . THR A 1 199 ? -20.529 0.323 36.459 1.00 81.31 199 THR A N 1
ATOM 1563 C CA . THR A 1 199 ? -19.448 0.397 35.466 1.00 81.31 199 THR A CA 1
ATOM 1564 C C . THR A 1 199 ? -19.269 -0.956 34.775 1.00 81.31 199 THR A C 1
ATOM 1566 O O . THR A 1 199 ? -19.599 -2.008 35.333 1.00 81.31 199 THR A O 1
ATOM 1569 N N . ASP A 1 200 ? -18.741 -0.938 33.550 1.00 85.88 200 ASP A N 1
ATOM 1570 C CA . ASP A 1 200 ? -18.345 -2.149 32.815 1.00 85.88 200 ASP A CA 1
ATOM 1571 C C . ASP A 1 200 ? -16.816 -2.345 32.824 1.00 85.88 200 ASP A C 1
ATOM 1573 O O . ASP A 1 200 ? -16.268 -3.054 31.985 1.00 85.88 200 ASP A O 1
ATOM 1577 N N . GLN A 1 201 ? -16.114 -1.744 33.794 1.00 84.19 201 GLN A N 1
ATOM 1578 C CA . GLN A 1 201 ? -14.647 -1.712 33.854 1.00 84.19 201 GLN A CA 1
ATOM 1579 C C . GLN A 1 201 ? -14.015 -3.112 33.798 1.00 84.19 201 GLN A C 1
ATOM 1581 O O . GLN A 1 201 ? -13.120 -3.343 32.992 1.00 84.19 201 GLN A O 1
ATOM 1586 N N . TYR A 1 202 ? -14.499 -4.068 34.599 1.00 84.44 202 TYR A N 1
ATOM 1587 C CA . TYR A 1 202 ? -13.964 -5.438 34.607 1.00 84.44 202 TYR A CA 1
ATOM 1588 C C . TYR A 1 202 ? -14.190 -6.186 33.284 1.00 84.44 202 TYR A C 1
ATOM 1590 O O . TYR A 1 202 ? -13.345 -6.981 32.890 1.00 84.44 202 TYR A O 1
ATOM 1598 N N . ARG A 1 203 ? -15.282 -5.888 32.566 1.00 88.31 203 ARG A N 1
ATOM 1599 C CA . ARG A 1 203 ? -15.579 -6.485 31.249 1.00 88.31 203 ARG A CA 1
ATOM 1600 C C . ARG A 1 203 ? -14.637 -5.952 30.182 1.00 88.31 203 ARG A C 1
ATOM 1602 O O . ARG A 1 203 ? -14.149 -6.705 29.350 1.00 88.31 203 ARG A O 1
ATOM 1609 N N . TRP A 1 204 ? -14.343 -4.654 30.246 1.00 88.38 204 TRP A N 1
ATOM 1610 C CA . TRP A 1 204 ? -13.325 -4.038 29.402 1.00 88.38 204 TRP A CA 1
ATOM 1611 C C . TRP A 1 204 ? -11.927 -4.593 29.690 1.00 88.38 204 TRP A C 1
ATOM 1613 O O . TRP A 1 204 ? -11.210 -4.890 28.741 1.00 88.38 204 TRP A O 1
ATOM 1623 N N . ARG A 1 205 ? -11.554 -4.799 30.965 1.00 87.12 205 ARG A N 1
ATOM 1624 C CA . ARG A 1 205 ? -10.276 -5.443 31.326 1.00 87.12 205 ARG A CA 1
ATOM 1625 C C . ARG A 1 205 ? -10.170 -6.843 30.712 1.00 87.12 205 ARG A C 1
ATOM 1627 O O . ARG A 1 205 ? -9.188 -7.123 30.035 1.00 87.12 205 ARG A O 1
ATOM 1634 N N . GLU A 1 206 ? -11.207 -7.668 30.865 1.00 89.00 206 GLU A N 1
ATOM 1635 C CA . GLU A 1 206 ? -11.237 -9.014 30.283 1.00 89.00 206 GLU A CA 1
ATOM 1636 C C . GLU A 1 206 ? -11.131 -8.987 28.748 1.00 89.00 206 GLU A C 1
ATOM 1638 O O . GLU A 1 206 ? -10.342 -9.732 28.168 1.00 89.00 206 GLU A O 1
ATOM 1643 N N . LEU A 1 207 ? -11.866 -8.092 28.079 1.00 90.88 207 LEU A N 1
ATOM 1644 C CA . LEU A 1 207 ? -11.786 -7.924 26.626 1.00 90.88 207 LEU A CA 1
ATOM 1645 C C . LEU A 1 207 ? -10.370 -7.534 26.174 1.00 90.88 207 LEU A C 1
ATOM 1647 O O . LEU A 1 207 ? -9.835 -8.132 25.238 1.00 90.88 207 LEU A O 1
ATOM 1651 N N . PHE A 1 208 ? -9.761 -6.536 26.824 1.00 89.25 208 PHE A N 1
ATOM 1652 C CA . PHE A 1 208 ? -8.419 -6.071 26.475 1.00 89.25 208 PHE A CA 1
ATOM 1653 C C . PHE A 1 208 ? -7.347 -7.120 26.771 1.00 89.25 208 PHE A C 1
ATOM 1655 O O . PHE A 1 208 ? -6.381 -7.210 26.018 1.00 89.25 208 PHE A O 1
ATOM 1662 N N . ASP A 1 209 ? -7.519 -7.948 27.802 1.00 88.81 209 ASP A N 1
ATOM 1663 C CA . ASP A 1 209 ? -6.623 -9.075 28.066 1.00 88.81 209 ASP A CA 1
ATOM 1664 C C . ASP A 1 209 ? -6.635 -10.080 26.911 1.00 88.81 209 ASP A C 1
ATOM 1666 O O . ASP A 1 209 ? -5.571 -10.458 26.415 1.00 88.81 209 ASP A O 1
ATOM 1670 N N . VAL A 1 210 ? -7.821 -10.448 26.412 1.00 91.19 210 VAL A N 1
ATOM 1671 C CA . VAL A 1 210 ? -7.944 -11.331 25.239 1.00 91.19 210 VAL A CA 1
ATOM 1672 C C . VAL A 1 210 ? -7.376 -10.663 23.984 1.00 91.19 210 VAL A C 1
ATOM 1674 O O . VAL A 1 210 ? -6.709 -11.320 23.187 1.00 91.19 210 VAL A O 1
ATOM 1677 N N . TYR A 1 211 ? -7.599 -9.359 23.805 1.00 90.12 211 TYR A N 1
ATOM 1678 C CA . TYR A 1 211 ? -7.091 -8.607 22.655 1.00 90.12 211 TYR A CA 1
ATOM 1679 C C . TYR A 1 211 ? -5.558 -8.539 22.622 1.00 90.12 211 TYR A C 1
ATOM 1681 O O . TYR A 1 211 ? -4.945 -8.835 21.596 1.00 90.12 211 TYR A O 1
ATOM 1689 N N . VAL A 1 212 ? -4.928 -8.206 23.752 1.00 86.56 212 VAL A N 1
ATOM 1690 C CA . VAL A 1 212 ? -3.463 -8.179 23.877 1.00 86.56 212 VAL A CA 1
ATOM 1691 C C . VAL A 1 212 ? -2.891 -9.586 23.694 1.00 86.56 212 VAL A C 1
ATOM 1693 O O . VAL A 1 212 ? -1.921 -9.756 22.961 1.00 86.56 212 VAL A O 1
ATOM 1696 N N . GLN A 1 213 ? -3.532 -10.613 24.266 1.00 87.62 213 GLN A N 1
ATOM 1697 C CA . GLN A 1 213 ? -3.138 -12.011 24.062 1.00 87.62 213 GLN A CA 1
ATOM 1698 C C . GLN A 1 213 ? -3.239 -12.442 22.590 1.00 87.62 213 GLN A C 1
ATOM 1700 O O . GLN A 1 213 ? -2.416 -13.231 22.117 1.00 87.62 213 GLN A O 1
ATOM 1705 N N . ALA A 1 214 ? -4.237 -11.943 21.856 1.00 88.25 214 ALA A N 1
ATOM 1706 C CA . ALA A 1 214 ? -4.404 -12.256 20.443 1.00 88.25 214 ALA A CA 1
ATOM 1707 C C . ALA A 1 214 ? -3.216 -11.763 19.607 1.00 88.25 214 ALA A C 1
ATOM 1709 O O . ALA A 1 214 ? -2.861 -12.423 18.627 1.00 88.25 214 ALA A O 1
ATOM 1710 N N . GLY A 1 215 ? -2.619 -10.622 19.984 1.00 86.19 215 GLY A N 1
ATOM 1711 C CA . GLY A 1 215 ? -1.517 -9.996 19.256 1.00 86.19 215 GLY A CA 1
ATOM 1712 C C . GLY A 1 215 ? -1.856 -9.832 17.775 1.00 86.19 215 GLY A C 1
ATOM 1713 O O . GLY A 1 215 ? -1.177 -10.378 16.915 1.00 86.19 215 GLY A O 1
ATOM 1714 N N . ILE A 1 216 ? -2.968 -9.182 17.435 1.00 87.31 216 ILE A N 1
ATOM 1715 C CA . ILE A 1 216 ? -3.519 -9.282 16.072 1.00 87.31 216 ILE A CA 1
ATOM 1716 C C . ILE A 1 216 ? -2.529 -8.789 15.006 1.00 87.31 216 ILE A C 1
ATOM 1718 O O . ILE A 1 216 ? -2.277 -9.501 14.037 1.00 87.31 216 ILE A O 1
ATOM 1722 N N . PHE A 1 217 ? -1.912 -7.627 15.215 1.00 83.81 217 PHE A N 1
ATOM 1723 C CA . PHE A 1 217 ? -1.069 -6.981 14.200 1.00 83.81 217 PHE A CA 1
ATOM 1724 C C . PHE A 1 217 ? 0.441 -7.148 14.434 1.00 83.81 217 PHE A C 1
ATOM 1726 O O . PHE A 1 217 ? 1.227 -7.074 13.490 1.00 83.81 217 PHE A O 1
ATOM 1733 N N . PHE A 1 218 ? 0.864 -7.410 15.670 1.00 79.50 218 PHE A N 1
ATOM 1734 C CA . PHE A 1 218 ? 2.271 -7.592 16.030 1.00 79.50 218 PHE A CA 1
ATOM 1735 C C . PHE A 1 218 ? 2.421 -8.596 17.171 1.00 79.50 218 PHE A C 1
ATOM 1737 O O . PHE A 1 218 ? 1.479 -8.852 17.927 1.00 79.50 218 PHE A O 1
ATOM 1744 N N . SER A 1 219 ? 3.597 -9.215 17.246 1.00 76.69 219 SER A N 1
ATOM 1745 C CA . SER A 1 219 ? 3.955 -10.170 18.291 1.00 76.69 219 SER A CA 1
ATOM 1746 C C . SER A 1 219 ? 5.073 -9.620 19.156 1.00 76.69 219 SER A C 1
ATOM 1748 O O . SER A 1 219 ? 6.123 -9.253 18.630 1.00 76.69 219 SER A O 1
ATOM 1750 N N . ASP A 1 220 ? 4.881 -9.699 20.468 1.00 69.19 220 ASP A N 1
ATOM 1751 C CA . ASP A 1 220 ? 5.929 -9.424 21.455 1.00 69.19 220 ASP A CA 1
ATOM 1752 C C . ASP A 1 220 ? 6.654 -10.713 21.903 1.00 69.19 220 ASP A C 1
ATOM 1754 O O . ASP A 1 220 ? 7.523 -10.685 22.769 1.00 69.19 220 ASP A O 1
ATOM 1758 N N . LEU A 1 221 ? 6.298 -11.872 21.327 1.00 68.25 221 LEU A N 1
ATOM 1759 C CA . LEU A 1 221 ? 6.942 -13.154 21.629 1.00 68.25 221 LEU A CA 1
ATOM 1760 C C . LEU A 1 221 ? 8.301 -13.259 20.930 1.00 68.25 221 LEU A C 1
ATOM 1762 O O . LEU A 1 221 ? 8.373 -13.104 19.716 1.00 68.25 221 LEU A O 1
ATOM 1766 N N . GLU A 1 222 ? 9.339 -13.642 21.676 1.00 64.75 222 GLU A N 1
ATOM 1767 C CA . GLU A 1 222 ? 10.735 -13.754 21.214 1.00 64.75 222 GLU A CA 1
ATOM 1768 C C . GLU A 1 222 ? 10.903 -14.587 19.928 1.00 64.75 222 GLU A C 1
ATOM 1770 O O . GLU A 1 222 ? 11.715 -14.254 19.071 1.00 64.75 222 GLU A O 1
ATOM 1775 N N . LYS A 1 223 ? 10.090 -15.639 19.751 1.00 59.78 223 LYS A N 1
ATOM 1776 C CA . LYS A 1 223 ? 10.144 -16.523 18.573 1.00 59.78 223 LYS A CA 1
ATOM 1777 C C . LYS A 1 223 ? 9.576 -15.908 17.292 1.00 59.78 223 LYS A C 1
ATOM 1779 O O . LYS A 1 223 ? 10.046 -16.247 16.215 1.00 59.78 223 LYS A O 1
ATOM 1784 N N . ASP A 1 224 ? 8.588 -15.023 17.418 1.00 61.97 224 ASP A N 1
ATOM 1785 C CA . ASP A 1 224 ? 7.821 -14.466 16.294 1.00 61.97 224 ASP A CA 1
ATOM 1786 C C . ASP A 1 224 ? 7.823 -12.928 16.325 1.00 61.97 224 ASP A C 1
ATOM 1788 O O . ASP A 1 224 ? 6.862 -12.297 15.882 1.00 61.97 224 ASP A O 1
ATOM 1792 N N . HIS A 1 225 ? 8.860 -12.325 16.914 1.00 64.88 225 HIS A N 1
ATOM 1793 C CA . HIS A 1 225 ? 8.919 -10.892 17.180 1.00 64.88 225 HIS A CA 1
ATOM 1794 C C . HIS A 1 225 ? 8.779 -10.079 15.887 1.00 64.88 225 HIS A C 1
ATOM 1796 O O . HIS A 1 225 ? 9.532 -10.270 14.929 1.00 64.88 225 HIS A O 1
ATOM 1802 N N . GLY A 1 226 ? 7.836 -9.134 15.883 1.00 69.75 226 GLY A N 1
ATOM 1803 C CA . GLY A 1 226 ? 7.641 -8.193 14.782 1.00 69.75 226 GLY A CA 1
ATOM 1804 C C . GLY A 1 226 ? 6.239 -8.194 14.172 1.00 69.75 226 GLY A C 1
ATOM 1805 O O . GLY A 1 226 ? 5.247 -8.576 14.800 1.00 69.75 226 GLY A O 1
ATOM 1806 N N . LYS A 1 227 ? 6.167 -7.678 12.940 1.00 74.00 227 LYS A N 1
ATOM 1807 C CA . LYS A 1 227 ? 4.922 -7.395 12.211 1.00 74.00 227 LYS A CA 1
ATOM 1808 C C . LYS A 1 227 ? 4.317 -8.664 11.630 1.00 74.00 227 LYS A C 1
ATOM 1810 O O . LYS A 1 227 ? 5.030 -9.508 11.090 1.00 74.00 227 LYS A O 1
ATOM 1815 N N . ARG A 1 228 ? 2.990 -8.766 11.702 1.00 82.56 228 ARG A N 1
ATOM 1816 C CA . ARG A 1 228 ? 2.229 -9.837 11.054 1.00 82.56 228 ARG A CA 1
ATOM 1817 C C . ARG A 1 228 ? 1.751 -9.390 9.682 1.00 82.56 228 ARG A C 1
ATOM 1819 O O . ARG A 1 228 ? 1.368 -8.238 9.506 1.00 82.56 228 ARG A O 1
ATOM 1826 N N . ASP A 1 229 ? 1.754 -10.327 8.739 1.00 86.44 229 ASP A N 1
ATOM 1827 C CA . ASP A 1 229 ? 1.094 -10.120 7.456 1.00 86.44 229 ASP A CA 1
ATOM 1828 C C . ASP A 1 229 ? -0.435 -10.146 7.615 1.00 86.44 229 ASP A C 1
ATOM 1830 O O . ASP A 1 229 ? -0.981 -10.585 8.637 1.00 86.44 229 ASP A O 1
ATOM 1834 N N . SER A 1 230 ? -1.148 -9.686 6.592 1.00 88.31 230 SER A N 1
ATOM 1835 C CA . SER A 1 230 ? -2.609 -9.619 6.611 1.00 88.31 230 SER A CA 1
ATOM 1836 C C . SER A 1 230 ? -3.278 -10.978 6.828 1.00 88.31 230 SER A C 1
ATOM 1838 O O . SER A 1 230 ? -4.345 -11.060 7.441 1.00 88.31 230 SER A O 1
ATOM 1840 N N . VAL A 1 231 ? -2.658 -12.068 6.368 1.00 90.31 231 VAL A N 1
ATOM 1841 C CA . VAL A 1 231 ? -3.193 -13.430 6.501 1.00 90.31 231 VAL A CA 1
ATOM 1842 C C . VAL A 1 231 ? -3.102 -13.905 7.949 1.00 90.31 231 VAL A C 1
ATOM 1844 O O . VAL A 1 231 ? -4.061 -14.471 8.483 1.00 90.31 231 VAL A O 1
ATOM 1847 N N . ALA A 1 232 ? -1.965 -13.683 8.603 1.00 89.75 232 ALA A N 1
ATOM 1848 C CA . ALA A 1 232 ? -1.766 -13.983 10.010 1.00 89.75 232 ALA A CA 1
ATOM 1849 C C . ALA A 1 232 ? -2.640 -13.084 10.893 1.00 89.75 232 ALA A C 1
ATOM 1851 O O . ALA A 1 232 ? -3.292 -13.597 11.806 1.00 89.75 232 ALA A O 1
ATOM 1852 N N . ALA A 1 233 ? -2.716 -11.785 10.591 1.00 90.81 233 ALA A N 1
ATOM 1853 C CA . ALA A 1 233 ? -3.562 -10.840 11.314 1.00 90.81 233 ALA A CA 1
ATOM 1854 C C . ALA A 1 233 ? -5.049 -11.216 11.222 1.00 90.81 233 ALA A C 1
ATOM 1856 O O . ALA A 1 233 ? -5.735 -11.254 12.242 1.00 90.81 233 ALA A O 1
ATOM 1857 N N . LEU A 1 234 ? -5.534 -11.618 10.040 1.00 92.25 234 LEU A N 1
ATOM 1858 C CA . LEU A 1 234 ? -6.900 -12.121 9.863 1.00 92.25 234 LEU A CA 1
ATOM 1859 C C . LEU A 1 234 ? -7.181 -13.339 10.755 1.00 92.25 234 LEU A C 1
ATOM 1861 O O . LEU A 1 234 ? -8.196 -13.367 11.449 1.00 92.25 234 LEU A O 1
ATOM 1865 N N . LYS A 1 235 ? -6.279 -14.329 10.781 1.00 93.75 235 LYS A N 1
ATOM 1866 C CA . LYS A 1 235 ? -6.439 -15.523 11.633 1.00 93.75 235 LYS A CA 1
ATOM 1867 C C . LYS A 1 235 ? -6.496 -15.161 13.117 1.00 93.75 235 LYS A C 1
ATOM 1869 O O . LYS A 1 235 ? -7.303 -15.722 13.855 1.00 93.75 235 LYS A O 1
ATOM 1874 N N . ARG A 1 236 ? -5.654 -14.225 13.565 1.00 92.81 236 ARG A N 1
ATOM 1875 C CA . ARG A 1 236 ? -5.645 -13.757 14.960 1.00 92.81 236 ARG A CA 1
ATOM 1876 C C . ARG A 1 236 ? -6.892 -12.950 15.304 1.00 92.81 236 ARG A C 1
ATOM 1878 O O . ARG A 1 236 ? -7.435 -13.138 16.388 1.00 92.81 236 ARG A O 1
ATOM 1885 N N . LEU A 1 237 ? -7.390 -12.126 14.384 1.00 92.81 237 LEU A N 1
ATOM 1886 C CA . LEU A 1 237 ? -8.640 -11.390 14.569 1.00 92.81 237 LEU A CA 1
ATOM 1887 C C . LEU A 1 237 ? -9.842 -12.344 14.657 1.00 92.81 237 LEU A C 1
ATOM 1889 O O . LEU A 1 237 ? -10.691 -12.177 15.528 1.00 92.81 237 LEU A O 1
ATOM 1893 N N . GLN A 1 238 ? -9.886 -13.384 13.819 1.00 94.38 238 GLN A N 1
ATOM 1894 C CA . GLN A 1 238 ? -10.907 -14.438 13.893 1.00 94.38 238 GLN A CA 1
ATOM 1895 C C . GLN A 1 238 ? -10.838 -15.214 15.212 1.00 94.38 238 GLN A C 1
ATOM 1897 O O . GLN A 1 238 ? -11.872 -15.506 15.816 1.00 94.38 238 GLN A O 1
ATOM 1902 N N . TRP A 1 239 ? -9.626 -15.525 15.678 1.00 95.25 239 TRP A N 1
ATOM 1903 C CA . TRP A 1 239 ? -9.422 -16.142 16.986 1.00 95.25 239 TRP A CA 1
ATOM 1904 C C . TRP A 1 239 ? -9.940 -15.241 18.111 1.00 95.25 239 TRP A C 1
ATOM 1906 O O . TRP A 1 239 ? -10.727 -15.701 18.931 1.00 95.25 239 TRP A O 1
ATOM 1916 N N . PHE A 1 240 ? -9.576 -13.954 18.104 1.00 94.12 240 PHE A N 1
ATOM 1917 C CA . PHE A 1 240 ? -10.048 -12.967 19.077 1.00 94.12 240 PHE A CA 1
ATOM 1918 C C . PHE A 1 240 ? -11.579 -12.908 19.117 1.00 94.12 240 PHE A C 1
ATOM 1920 O O . PHE A 1 240 ? -12.172 -13.036 20.184 1.00 94.12 240 PHE A O 1
ATOM 1927 N N . GLN A 1 241 ? -12.230 -12.793 17.956 1.00 92.62 241 GLN A N 1
ATOM 1928 C CA . GLN A 1 241 ? -13.693 -12.774 17.861 1.00 92.62 241 GLN A CA 1
ATOM 1929 C C . GLN A 1 241 ? -14.322 -14.055 18.423 1.00 92.62 241 GLN A C 1
ATOM 1931 O O . GLN A 1 241 ? -15.275 -13.989 19.199 1.00 92.62 241 GLN A O 1
ATOM 1936 N N . SER A 1 242 ? -13.767 -15.218 18.072 1.00 93.19 242 SER A N 1
ATOM 1937 C CA . SER A 1 242 ? -14.253 -16.515 18.556 1.00 93.19 242 SER A CA 1
ATOM 1938 C C . SER A 1 242 ? -14.109 -16.645 20.072 1.00 93.19 242 SER A C 1
ATOM 1940 O O . SER A 1 242 ? -15.017 -17.132 20.743 1.00 93.19 242 SER A O 1
ATOM 1942 N N . GLU A 1 243 ? -12.988 -16.182 20.622 1.00 92.75 243 GLU A N 1
ATOM 1943 C CA . GLU A 1 243 ? -12.700 -16.240 22.053 1.00 92.75 243 GLU A CA 1
ATOM 1944 C C . GLU A 1 243 ? -13.605 -15.286 22.851 1.00 92.75 243 GLU A C 1
ATOM 1946 O O . GLU A 1 243 ? -14.128 -15.660 23.900 1.00 92.75 243 GLU A O 1
ATOM 1951 N N . VAL A 1 244 ? -13.874 -14.091 22.316 1.00 90.56 244 VAL A N 1
ATOM 1952 C CA . VAL A 1 244 ? -14.811 -13.118 22.899 1.00 90.56 244 VAL A CA 1
ATOM 1953 C C . VAL A 1 244 ? -16.239 -13.669 22.966 1.00 90.56 244 VAL A C 1
ATOM 1955 O O . VAL A 1 244 ? -16.908 -13.509 23.990 1.00 90.56 244 VAL A O 1
ATOM 1958 N N . VAL A 1 245 ? -16.699 -14.355 21.913 1.00 91.06 245 VAL A N 1
ATOM 1959 C CA . VAL A 1 245 ? -18.018 -15.014 21.886 1.00 91.06 245 VAL A CA 1
ATOM 1960 C C . VAL A 1 245 ? -18.057 -16.206 22.839 1.00 91.06 245 VAL A C 1
ATOM 1962 O O . VAL A 1 245 ? -18.987 -16.330 23.629 1.00 91.06 245 VAL A O 1
ATOM 1965 N N . LYS A 1 246 ? -17.029 -17.062 22.823 1.00 91.19 246 LYS A N 1
ATOM 1966 C CA . LYS A 1 246 ? -16.940 -18.254 23.681 1.00 91.19 246 LYS A CA 1
ATOM 1967 C C . LYS A 1 246 ? -16.999 -17.913 25.172 1.00 91.19 246 LYS A C 1
ATOM 1969 O O . LYS A 1 246 ? -17.593 -18.662 25.941 1.00 91.19 246 LYS A O 1
ATOM 1974 N N . ARG A 1 247 ? -16.388 -16.798 25.580 1.00 88.56 247 ARG A N 1
ATOM 1975 C CA . ARG A 1 247 ? -16.421 -16.302 26.966 1.00 88.56 247 ARG A CA 1
ATOM 1976 C C . ARG A 1 247 ? -17.701 -15.531 27.309 1.00 88.56 247 ARG A C 1
ATOM 1978 O O . ARG A 1 247 ? -17.886 -15.155 28.459 1.00 88.56 247 ARG A O 1
ATOM 1985 N N . GLY A 1 248 ? -18.580 -15.280 26.334 1.00 85.94 248 GLY A N 1
ATOM 1986 C CA . GLY A 1 248 ? -19.816 -14.517 26.530 1.00 85.94 248 GLY A CA 1
ATOM 1987 C C . GLY A 1 248 ? -19.582 -13.042 26.872 1.00 85.94 248 GLY A C 1
ATOM 1988 O O . GLY A 1 248 ? -20.468 -12.390 27.418 1.00 85.94 248 GLY A O 1
ATOM 1989 N N . ILE A 1 249 ? -18.397 -12.493 26.568 1.00 84.75 249 ILE A N 1
ATOM 1990 C CA . ILE A 1 249 ? -18.005 -11.138 26.992 1.00 84.75 249 ILE A CA 1
ATOM 1991 C C . ILE A 1 249 ? -18.973 -10.091 26.422 1.00 84.75 249 ILE A C 1
ATOM 1993 O O . ILE A 1 249 ? -19.371 -9.174 27.138 1.00 84.75 249 ILE A O 1
ATOM 1997 N N . VAL A 1 250 ? -19.412 -10.257 25.170 1.00 83.19 250 VAL A N 1
ATOM 1998 C CA . VAL A 1 250 ? -20.349 -9.345 24.483 1.00 83.19 250 VAL A CA 1
ATOM 1999 C C . VAL A 1 250 ? -21.664 -9.209 25.255 1.00 83.19 250 VAL A C 1
ATOM 2001 O O . VAL A 1 250 ? -22.124 -8.093 25.499 1.00 83.19 250 VAL A O 1
ATOM 2004 N N . ASP A 1 251 ? -22.224 -10.333 25.701 1.00 84.50 251 ASP A N 1
ATOM 2005 C CA . ASP A 1 251 ? -23.516 -10.385 26.392 1.00 84.50 251 ASP A CA 1
ATOM 2006 C C . ASP A 1 251 ? -23.426 -9.869 27.829 1.00 84.50 251 ASP A C 1
ATOM 2008 O O . ASP A 1 251 ? -24.425 -9.472 28.434 1.00 84.50 251 ASP A O 1
ATOM 2012 N N . THR A 1 252 ? -22.217 -9.830 28.394 1.00 85.00 252 THR A N 1
ATOM 2013 C CA . THR A 1 252 ? -22.032 -9.352 29.762 1.00 85.00 252 THR A CA 1
ATOM 2014 C C . THR A 1 252 ? -22.209 -7.837 29.876 1.00 85.00 252 THR A C 1
ATOM 2016 O O . THR A 1 252 ? -22.587 -7.380 30.958 1.00 85.00 252 THR A O 1
ATOM 2019 N N . PHE A 1 253 ? -21.949 -7.052 28.819 1.00 86.38 253 PHE A N 1
ATOM 2020 C CA . PHE A 1 253 ? -21.968 -5.583 28.854 1.00 86.38 253 PHE A CA 1
ATOM 2021 C C . PHE A 1 253 ? -23.355 -5.021 29.176 1.00 86.38 253 PHE A C 1
ATOM 2023 O O . PHE A 1 253 ? -24.305 -5.136 28.397 1.00 86.38 253 PHE A O 1
ATOM 2030 N N . LYS A 1 254 ? -23.466 -4.339 30.322 1.00 83.81 254 LYS A N 1
ATOM 2031 C CA . LYS A 1 254 ? -24.753 -3.861 30.847 1.00 83.81 254 LYS A CA 1
ATOM 2032 C C . LYS A 1 254 ? -25.144 -2.517 30.249 1.00 83.81 254 LYS A C 1
ATOM 2034 O O . LYS A 1 254 ? -26.322 -2.291 29.958 1.00 83.81 254 LYS A O 1
ATOM 2039 N N . LEU A 1 255 ? -24.174 -1.629 30.049 1.00 86.19 255 LEU A N 1
ATOM 2040 C CA . LEU A 1 255 ? -24.421 -0.267 29.595 1.00 86.19 255 LEU A CA 1
ATOM 2041 C C . LEU A 1 255 ? -24.545 -0.215 28.068 1.00 86.19 255 LEU A C 1
ATOM 2043 O O . LEU A 1 255 ? -23.704 -0.738 27.338 1.00 86.19 255 LEU A O 1
ATOM 2047 N N . SER A 1 256 ? -25.581 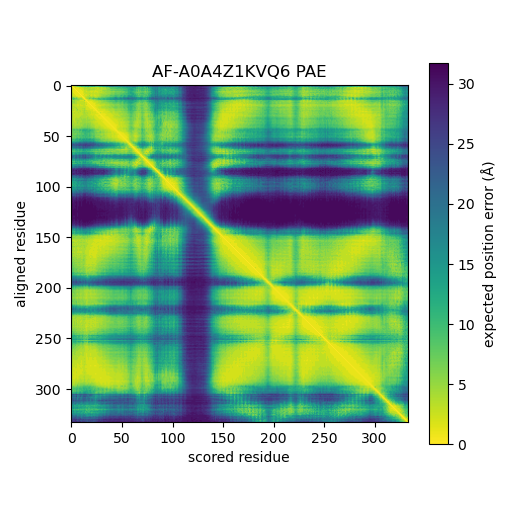0.470 27.575 1.00 86.88 256 SER A N 1
ATOM 2048 C CA . SER A 1 256 ? -25.747 0.697 26.133 1.00 86.88 256 SER A CA 1
ATOM 2049 C C . SER A 1 256 ? -24.561 1.441 25.501 1.00 86.88 256 SER A C 1
ATOM 2051 O O . SER A 1 256 ? -24.142 1.028 24.420 1.00 86.88 256 SER A O 1
ATOM 2053 N N . PRO A 1 257 ? -23.971 2.469 26.149 1.00 87.25 257 PRO A N 1
ATOM 2054 C CA . PRO A 1 257 ? -22.747 3.097 25.650 1.00 87.25 257 PRO A CA 1
ATOM 2055 C C . PRO A 1 257 ? -21.561 2.131 25.536 1.00 87.25 257 PRO A C 1
ATOM 2057 O O . PRO A 1 257 ? -20.909 2.102 24.500 1.00 87.25 257 PRO A O 1
ATOM 2060 N N . SER A 1 258 ? -21.335 1.251 26.522 1.00 87.06 258 SER A N 1
ATOM 2061 C CA . SER A 1 258 ? -20.263 0.245 26.439 1.00 87.06 258 SER A CA 1
ATOM 2062 C C . SER A 1 258 ? -20.442 -0.700 25.248 1.00 87.06 258 SER A C 1
ATOM 2064 O O . SER A 1 258 ? -19.471 -1.025 24.575 1.00 87.06 258 SER A O 1
ATOM 2066 N N . ARG A 1 259 ? -21.682 -1.111 24.939 1.00 88.12 259 ARG A N 1
ATOM 2067 C CA . ARG A 1 259 ? -21.963 -1.931 23.746 1.00 88.12 259 ARG A CA 1
ATOM 2068 C C . ARG A 1 259 ? -21.668 -1.180 22.445 1.00 88.12 259 ARG A C 1
ATOM 2070 O O . ARG A 1 259 ? -21.143 -1.772 21.506 1.00 88.12 259 ARG A O 1
ATOM 2077 N N . LYS A 1 260 ? -21.966 0.122 22.391 1.00 89.75 260 LYS A N 1
ATOM 2078 C CA . LYS A 1 260 ? -21.630 0.972 21.239 1.00 89.75 260 LYS A CA 1
ATOM 2079 C C . LYS A 1 260 ? -20.112 1.089 21.062 1.00 89.75 260 LYS A C 1
ATOM 2081 O O . LYS A 1 260 ? -19.620 0.846 19.964 1.00 89.75 260 LYS A O 1
ATOM 2086 N N . ALA A 1 261 ? -19.389 1.365 22.145 1.00 90.12 261 ALA A N 1
ATOM 2087 C CA . ALA A 1 261 ? -17.930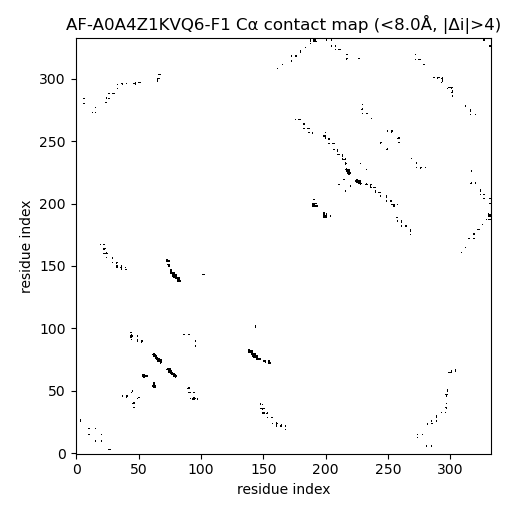 1.419 22.158 1.00 90.12 261 ALA A CA 1
ATOM 2088 C C . ALA A 1 261 ? -17.293 0.072 21.760 1.00 90.12 261 ALA A C 1
ATOM 2090 O O . ALA A 1 261 ? -16.311 0.054 21.025 1.00 90.12 261 ALA A O 1
ATOM 2091 N N . LEU A 1 262 ? -17.872 -1.067 22.162 1.00 89.06 262 LEU A N 1
ATOM 2092 C CA . LEU A 1 262 ? -17.408 -2.394 21.733 1.00 89.06 262 LEU A CA 1
ATOM 2093 C C . LEU A 1 262 ? -17.549 -2.589 20.219 1.00 89.06 262 LEU A C 1
ATOM 2095 O O . LEU A 1 262 ? -16.612 -3.042 19.563 1.00 89.06 262 LEU A O 1
ATOM 2099 N N . ASN A 1 263 ? -18.698 -2.219 19.651 1.00 89.81 263 ASN A N 1
ATOM 2100 C CA . ASN A 1 263 ? -18.906 -2.291 18.205 1.00 89.81 263 ASN A CA 1
ATOM 2101 C C . ASN A 1 263 ? -17.919 -1.391 17.452 1.00 89.81 263 ASN A C 1
ATOM 2103 O O . ASN A 1 263 ? -17.366 -1.808 16.435 1.00 89.81 263 ASN A O 1
ATOM 2107 N N . GLN A 1 264 ? -17.656 -0.190 17.973 1.00 90.94 264 GLN A N 1
ATOM 2108 C CA . GLN A 1 264 ? -16.658 0.717 17.411 1.00 90.94 264 GLN A CA 1
ATOM 2109 C C . GLN A 1 264 ? -15.244 0.126 17.500 1.00 90.94 264 GLN A C 1
ATOM 2111 O O . GLN A 1 264 ? -14.528 0.109 16.505 1.00 90.94 264 GLN A O 1
ATOM 2116 N N . PHE A 1 265 ? -14.865 -0.461 18.638 1.00 90.50 265 PHE A N 1
ATOM 2117 C CA . PHE A 1 265 ? -13.582 -1.147 18.806 1.00 90.50 265 PHE A CA 1
ATOM 2118 C C . PHE A 1 265 ? -13.384 -2.275 17.782 1.00 90.50 265 PHE A C 1
ATOM 2120 O O . PHE A 1 265 ? -12.326 -2.387 17.160 1.00 90.50 265 PHE A O 1
ATOM 2127 N N . ILE A 1 266 ? -14.405 -3.110 17.574 1.00 90.12 266 ILE A N 1
ATOM 2128 C CA . ILE A 1 266 ? -14.358 -4.185 16.574 1.00 90.12 266 ILE A CA 1
ATOM 2129 C C . ILE A 1 266 ? -14.255 -3.595 15.161 1.00 90.12 266 ILE A C 1
ATOM 2131 O O . ILE A 1 266 ? -13.456 -4.080 14.360 1.00 90.12 266 ILE A O 1
ATOM 2135 N N . SER A 1 267 ? -15.020 -2.540 14.866 1.00 91.06 267 SER A N 1
ATOM 2136 C CA . SER A 1 267 ? -14.987 -1.843 13.576 1.00 91.06 267 SER A CA 1
ATOM 2137 C C . SER A 1 267 ? -13.592 -1.302 13.257 1.00 91.06 267 SER A C 1
ATOM 2139 O O . SER A 1 267 ? -13.067 -1.598 12.186 1.00 91.06 267 SER A O 1
ATOM 2141 N N . ILE A 1 268 ? -12.944 -0.613 14.205 1.00 89.94 268 ILE A N 1
ATOM 2142 C CA . ILE A 1 268 ? -11.568 -0.105 14.066 1.00 89.94 268 ILE A CA 1
ATOM 2143 C C . ILE A 1 268 ? -10.605 -1.241 13.709 1.00 89.94 268 ILE A C 1
ATOM 2145 O O . ILE A 1 268 ? -9.812 -1.117 12.780 1.00 89.94 268 ILE A O 1
ATOM 2149 N N . ASN A 1 269 ? -10.700 -2.380 14.397 1.00 90.94 269 ASN A N 1
ATOM 2150 C CA . ASN A 1 269 ? -9.839 -3.536 14.140 1.00 90.94 269 ASN A CA 1
ATOM 2151 C C . ASN A 1 269 ? -10.043 -4.152 12.751 1.00 90.94 269 ASN A C 1
ATOM 2153 O O . ASN A 1 269 ? -9.082 -4.547 12.090 1.00 90.94 269 ASN A O 1
ATOM 2157 N N . VAL A 1 270 ? -11.290 -4.221 12.285 1.00 90.19 270 VAL A N 1
ATOM 2158 C CA . VAL A 1 270 ? -11.595 -4.667 10.920 1.00 90.19 270 VAL A CA 1
ATOM 2159 C C . VAL A 1 270 ? -11.052 -3.671 9.893 1.00 90.19 270 VAL A C 1
ATOM 2161 O O . VAL A 1 270 ? -10.485 -4.089 8.884 1.00 90.19 270 VAL A O 1
ATOM 2164 N N . THR A 1 271 ? -11.179 -2.367 10.145 1.00 88.25 271 THR A N 1
ATOM 2165 C CA . THR A 1 271 ? -10.638 -1.320 9.269 1.00 88.25 271 THR A CA 1
ATOM 2166 C C . THR A 1 271 ? -9.112 -1.364 9.207 1.00 88.25 271 THR A C 1
ATOM 2168 O O . THR A 1 271 ? -8.560 -1.317 8.110 1.00 88.25 271 THR A O 1
ATOM 2171 N N . LEU A 1 272 ? -8.429 -1.556 10.340 1.00 87.25 272 LEU A N 1
ATOM 2172 C CA . LEU A 1 272 ? -6.975 -1.750 10.391 1.00 87.25 272 LEU A CA 1
ATOM 2173 C C . LEU A 1 272 ? -6.534 -2.961 9.559 1.00 87.25 272 LEU A C 1
ATOM 2175 O O . LEU A 1 272 ? -5.590 -2.865 8.778 1.00 87.25 272 LEU A O 1
ATOM 2179 N N . LEU A 1 273 ? -7.245 -4.089 9.664 1.00 88.69 273 LEU A N 1
ATOM 2180 C CA . LEU A 1 273 ? -6.947 -5.273 8.857 1.00 88.69 273 LEU A CA 1
ATOM 2181 C C . LEU A 1 273 ? -7.127 -5.013 7.355 1.00 88.69 273 LEU A C 1
ATOM 2183 O O . LEU A 1 273 ? -6.294 -5.440 6.558 1.00 88.69 273 LEU A O 1
ATOM 2187 N N . ARG A 1 274 ? -8.193 -4.307 6.963 1.00 88.50 274 ARG A N 1
ATOM 2188 C CA . ARG A 1 274 ? -8.417 -3.925 5.561 1.00 88.50 274 ARG A CA 1
ATOM 2189 C C . ARG A 1 274 ? -7.320 -2.998 5.052 1.00 88.50 274 ARG A C 1
ATOM 2191 O O . ARG A 1 274 ? -6.864 -3.179 3.928 1.00 88.50 274 ARG A O 1
ATOM 2198 N N . ASN A 1 275 ? -6.893 -2.029 5.860 1.00 86.19 275 ASN A N 1
ATOM 2199 C CA . ASN A 1 275 ? -5.803 -1.128 5.498 1.00 86.19 275 ASN A CA 1
ATOM 2200 C C . ASN A 1 275 ? -4.507 -1.919 5.252 1.00 86.19 275 ASN A C 1
ATOM 2202 O O . ASN A 1 275 ? -3.917 -1.797 4.181 1.00 86.19 275 ASN A O 1
ATOM 2206 N N . LEU A 1 276 ? -4.163 -2.842 6.155 1.00 85.38 276 LEU A N 1
ATOM 2207 C CA . LEU A 1 276 ? -3.019 -3.742 5.995 1.00 85.38 276 LEU A CA 1
ATOM 2208 C C . LEU A 1 276 ? -3.110 -4.588 4.709 1.00 85.38 276 LEU A C 1
ATOM 2210 O O . LEU A 1 276 ? -2.145 -4.675 3.953 1.00 85.38 276 LEU A O 1
ATOM 2214 N N . GLN A 1 277 ? -4.275 -5.181 4.420 1.00 88.19 277 GLN A N 1
ATOM 2215 C CA . GLN A 1 277 ? -4.508 -5.939 3.179 1.00 88.19 277 GLN A CA 1
ATOM 2216 C C . GLN A 1 277 ? -4.306 -5.075 1.928 1.00 88.19 277 GLN A C 1
ATOM 2218 O O . GLN A 1 277 ? -3.649 -5.497 0.972 1.00 88.19 277 GLN A O 1
ATOM 2223 N N . PHE A 1 278 ? -4.851 -3.858 1.945 1.00 88.00 278 PHE A N 1
ATOM 2224 C CA . PHE A 1 278 ? -4.753 -2.911 0.842 1.00 88.00 278 PHE A CA 1
ATOM 2225 C C . PHE A 1 278 ? -3.308 -2.440 0.610 1.00 88.00 278 PHE A C 1
ATOM 2227 O O . PHE A 1 278 ? -2.848 -2.382 -0.533 1.00 88.00 278 PHE A O 1
ATOM 2234 N N . GLN A 1 279 ? -2.554 -2.169 1.675 1.00 85.12 279 GLN A N 1
ATOM 2235 C CA . GLN A 1 279 ? -1.131 -1.839 1.583 1.00 85.12 279 GLN A CA 1
ATOM 2236 C C . GLN A 1 279 ? -0.337 -3.002 0.971 1.00 85.12 279 GLN A C 1
ATOM 2238 O O . GLN A 1 279 ? 0.369 -2.827 -0.026 1.00 85.12 279 GLN A O 1
ATOM 2243 N N . GLU A 1 280 ? -0.503 -4.219 1.496 1.00 86.44 280 GLU A N 1
ATOM 2244 C CA . GLU A 1 280 ? 0.231 -5.396 1.019 1.00 86.44 280 GLU A CA 1
ATOM 2245 C C . GLU A 1 280 ? -0.030 -5.698 -0.458 1.00 86.44 280 GLU A C 1
ATOM 2247 O O . GLU A 1 280 ? 0.895 -6.027 -1.214 1.00 86.44 280 GLU A O 1
ATOM 2252 N N . ILE A 1 281 ? -1.288 -5.600 -0.897 1.00 88.31 281 ILE A N 1
ATOM 2253 C CA . ILE A 1 281 ? -1.633 -5.911 -2.280 1.00 88.31 281 ILE A CA 1
ATOM 2254 C C . ILE A 1 281 ? -1.069 -4.870 -3.256 1.00 88.31 281 ILE A C 1
ATOM 2256 O O . ILE A 1 281 ? -0.544 -5.258 -4.309 1.00 88.31 281 ILE A O 1
ATOM 2260 N N . ASN A 1 282 ? -1.095 -3.580 -2.900 1.00 89.19 282 ASN A N 1
ATOM 2261 C CA . ASN A 1 282 ? -0.506 -2.510 -3.707 1.00 89.19 282 ASN A CA 1
ATOM 2262 C C . ASN A 1 282 ? 1.022 -2.615 -3.744 1.00 89.19 282 ASN A C 1
ATOM 2264 O O . ASN A 1 282 ? 1.599 -2.651 -4.832 1.00 89.19 282 ASN A O 1
ATOM 2268 N N . GLN A 1 283 ? 1.688 -2.817 -2.604 1.00 85.75 283 GLN A N 1
ATOM 2269 C CA . GLN A 1 283 ? 3.140 -3.037 -2.556 1.00 85.75 283 GLN A CA 1
ATOM 2270 C C . GLN A 1 283 ? 3.565 -4.241 -3.403 1.00 85.75 283 GLN A C 1
ATOM 2272 O O . GLN A 1 283 ? 4.536 -4.191 -4.167 1.00 85.75 283 GLN A O 1
ATOM 2277 N N . LYS A 1 284 ? 2.799 -5.336 -3.348 1.00 87.69 284 LYS A N 1
ATOM 2278 C CA . LYS A 1 284 ? 3.030 -6.512 -4.193 1.00 87.69 284 LYS A CA 1
ATOM 2279 C C . LYS A 1 284 ? 2.843 -6.197 -5.676 1.00 87.69 284 LYS A C 1
ATOM 2281 O O . LYS A 1 284 ? 3.586 -6.744 -6.502 1.00 87.69 284 LYS A O 1
ATOM 2286 N N . ALA A 1 285 ? 1.877 -5.353 -6.037 1.00 89.56 285 ALA A N 1
ATOM 2287 C CA . ALA A 1 285 ? 1.673 -4.899 -7.409 1.00 89.56 285 ALA A CA 1
ATOM 2288 C C . ALA A 1 285 ? 2.853 -4.047 -7.902 1.00 89.56 285 ALA A C 1
ATOM 2290 O O . ALA A 1 285 ? 3.388 -4.348 -8.975 1.00 89.56 285 ALA A O 1
ATOM 2291 N N . ILE A 1 286 ? 3.331 -3.099 -7.091 1.00 88.50 286 ILE A N 1
ATOM 2292 C CA . ILE A 1 286 ? 4.512 -2.267 -7.367 1.00 88.50 286 ILE A CA 1
ATOM 2293 C C . ILE A 1 286 ? 5.760 -3.146 -7.543 1.00 88.50 286 ILE A C 1
ATOM 2295 O O . ILE A 1 286 ? 6.414 -3.140 -8.588 1.00 88.50 286 ILE A O 1
ATOM 2299 N N . ALA A 1 287 ? 6.053 -4.023 -6.583 1.00 87.50 287 ALA A N 1
ATOM 2300 C CA . ALA A 1 287 ? 7.204 -4.920 -6.670 1.00 87.50 287 ALA A CA 1
ATOM 2301 C C . ALA A 1 287 ? 7.150 -5.811 -7.926 1.00 87.50 287 ALA A C 1
ATOM 2303 O O . ALA A 1 287 ? 8.165 -6.068 -8.584 1.00 87.50 287 ALA A O 1
ATOM 2304 N N 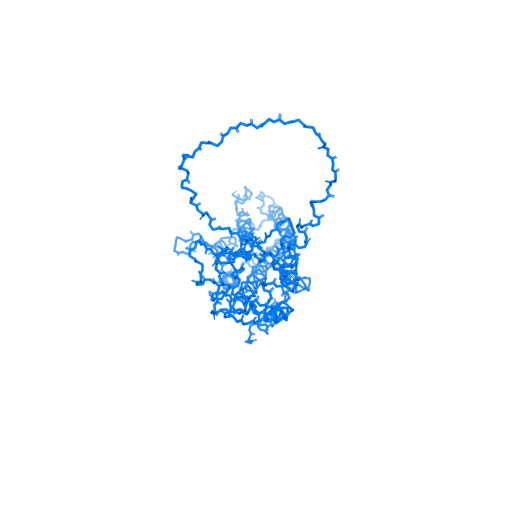. LYS A 1 288 ? 5.954 -6.285 -8.302 1.00 89.75 288 LYS A N 1
ATOM 2305 C CA . LYS A 1 288 ? 5.763 -7.097 -9.512 1.00 89.75 288 LYS A CA 1
ATOM 2306 C C . LYS A 1 288 ? 5.847 -6.290 -10.800 1.00 89.75 288 LYS A C 1
ATOM 2308 O O . LYS A 1 288 ? 6.232 -6.888 -11.812 1.00 89.75 288 LYS A O 1
ATOM 2313 N N . ILE A 1 289 ? 5.448 -5.018 -10.817 1.00 90.12 289 ILE A N 1
ATOM 2314 C CA . ILE A 1 289 ? 5.553 -4.189 -12.020 1.00 90.12 289 ILE A CA 1
ATOM 2315 C C . ILE A 1 289 ? 7.004 -3.778 -12.255 1.00 90.12 289 ILE A C 1
ATOM 2317 O O . ILE A 1 289 ? 7.493 -3.989 -13.361 1.00 90.12 289 ILE A O 1
ATOM 2321 N N . LEU A 1 290 ? 7.734 -3.391 -11.207 1.00 89.06 290 LEU A N 1
ATOM 2322 C CA . LEU A 1 290 ? 9.170 -3.096 -11.270 1.00 89.06 290 LEU A CA 1
ATOM 2323 C C . LEU A 1 290 ? 9.981 -4.329 -11.685 1.00 89.06 290 LEU A C 1
ATOM 2325 O O . LEU A 1 290 ? 10.788 -4.279 -12.606 1.00 89.06 290 LEU A O 1
ATOM 2329 N N . LYS A 1 291 ? 9.683 -5.505 -11.114 1.00 88.56 291 LYS A N 1
ATOM 2330 C CA . LYS A 1 291 ? 10.299 -6.765 -11.571 1.00 88.56 291 LYS A CA 1
ATOM 2331 C C . LYS A 1 291 ? 9.994 -7.062 -13.043 1.00 88.56 291 LYS A C 1
ATOM 2333 O O . LYS A 1 291 ? 10.776 -7.730 -13.714 1.00 88.56 291 LYS A O 1
ATOM 2338 N N . LYS A 1 292 ? 8.825 -6.657 -13.549 1.00 90.12 292 LYS A N 1
ATOM 2339 C CA . LYS A 1 292 ? 8.461 -6.850 -14.959 1.00 90.12 292 LYS A CA 1
ATOM 2340 C C . LYS A 1 292 ? 9.170 -5.844 -15.864 1.00 90.12 292 LYS A C 1
ATOM 2342 O O . LYS A 1 292 ? 9.519 -6.246 -16.970 1.00 90.12 292 LYS A O 1
ATOM 2347 N N . PHE A 1 293 ? 9.362 -4.613 -15.397 1.00 89.69 293 PHE A N 1
ATOM 2348 C CA . PHE A 1 293 ? 10.176 -3.595 -16.051 1.00 89.69 293 PHE A CA 1
ATOM 2349 C C . PHE A 1 293 ? 11.587 -4.134 -16.283 1.00 89.69 293 PHE A C 1
ATOM 2351 O O . PHE A 1 293 ? 11.951 -4.370 -17.429 1.00 89.69 293 PHE A O 1
ATOM 2358 N N . ASP A 1 294 ? 12.298 -4.516 -15.220 1.00 87.81 294 ASP A N 1
ATOM 2359 C CA . ASP A 1 294 ? 13.680 -5.005 -15.327 1.00 87.81 294 ASP A CA 1
ATOM 2360 C C . ASP A 1 294 ? 13.820 -6.225 -16.234 1.00 87.81 294 ASP A C 1
ATOM 2362 O O . ASP A 1 294 ? 14.778 -6.343 -16.989 1.00 87.81 294 ASP A O 1
ATOM 2366 N N . LYS A 1 295 ? 12.845 -7.139 -16.199 1.00 88.38 295 LYS A N 1
ATOM 2367 C CA . LYS A 1 295 ? 12.841 -8.311 -17.084 1.00 88.38 295 LYS A CA 1
ATOM 2368 C C . LYS A 1 295 ? 12.713 -7.962 -18.565 1.00 88.38 295 LYS A C 1
ATOM 2370 O O . LYS A 1 295 ? 13.034 -8.802 -19.395 1.00 88.38 295 LYS A O 1
ATOM 2375 N N . ARG A 1 296 ? 12.135 -6.808 -18.891 1.00 85.56 296 ARG A N 1
ATOM 2376 C CA . ARG A 1 296 ? 11.868 -6.374 -20.267 1.00 85.56 296 ARG A CA 1
ATOM 2377 C C . ARG A 1 296 ? 12.884 -5.373 -20.780 1.00 85.56 296 ARG A C 1
ATOM 2379 O O . ARG A 1 296 ? 13.075 -5.331 -21.983 1.00 85.56 296 ARG A O 1
ATOM 2386 N N . THR A 1 297 ? 13.472 -4.580 -19.893 1.00 83.56 297 THR A N 1
ATOM 2387 C CA . THR A 1 297 ? 14.356 -3.474 -20.264 1.00 83.56 297 THR A CA 1
ATOM 2388 C C . THR A 1 297 ? 15.796 -3.713 -19.833 1.00 83.56 297 THR A C 1
ATOM 2390 O O . THR A 1 297 ? 16.692 -3.107 -20.391 1.00 83.56 297 THR A O 1
ATOM 2393 N N . THR A 1 298 ? 16.061 -4.585 -18.851 1.00 82.44 298 THR A N 1
ATOM 2394 C CA . THR A 1 298 ? 17.391 -4.814 -18.240 1.00 82.44 298 THR A CA 1
ATOM 2395 C C . THR A 1 298 ? 18.042 -3.577 -17.597 1.00 82.44 298 THR A C 1
ATOM 2397 O O . THR A 1 298 ? 19.172 -3.651 -17.107 1.00 82.44 298 THR A O 1
ATOM 2400 N N . LEU A 1 299 ? 17.304 -2.465 -17.507 1.00 79.69 299 LEU A N 1
ATOM 2401 C CA . LEU A 1 299 ? 17.780 -1.174 -17.000 1.00 79.69 299 LEU A CA 1
ATOM 2402 C C . LEU A 1 299 ? 17.956 -1.144 -15.472 1.00 79.69 299 LEU A C 1
ATOM 2404 O O . LEU A 1 299 ? 18.705 -0.324 -14.962 1.00 79.69 299 LEU A O 1
ATOM 2408 N N . GLY A 1 300 ? 17.340 -2.074 -14.732 1.00 76.44 300 GLY A N 1
ATOM 2409 C CA . GLY A 1 300 ? 17.600 -2.248 -13.296 1.00 76.44 300 GLY A CA 1
ATOM 2410 C C . GLY A 1 300 ? 16.900 -1.239 -12.380 1.00 76.44 300 GLY A C 1
ATOM 2411 O O . GLY A 1 300 ? 17.343 -1.038 -11.249 1.00 76.44 300 GLY A O 1
ATOM 2412 N N . ALA A 1 301 ? 15.782 -0.656 -12.818 1.00 75.94 301 ALA A N 1
ATOM 2413 C CA . ALA A 1 301 ? 15.005 0.315 -12.049 1.00 75.94 301 ALA A CA 1
ATOM 2414 C C . ALA A 1 301 ? 14.548 -0.207 -10.679 1.00 75.94 301 ALA A C 1
ATOM 2416 O O . ALA A 1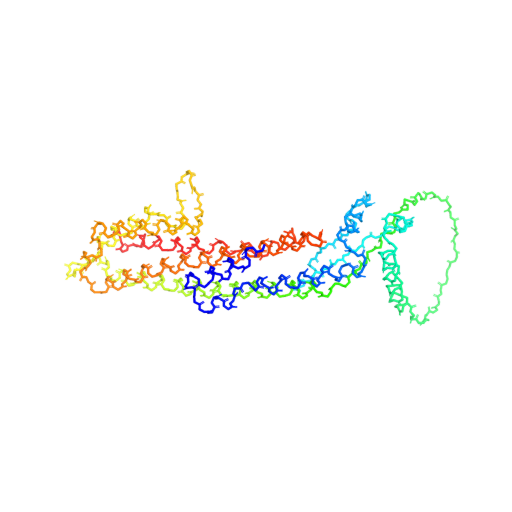 301 ? 14.347 0.581 -9.758 1.00 75.94 301 ALA A O 1
ATOM 2417 N N . ARG A 1 302 ? 14.415 -1.529 -10.489 1.00 74.44 302 ARG A N 1
ATOM 2418 C CA . ARG A 1 302 ? 14.092 -2.101 -9.171 1.00 74.44 302 ARG A CA 1
ATOM 2419 C C . ARG A 1 302 ? 15.168 -1.842 -8.118 1.00 74.44 302 ARG A C 1
ATOM 2421 O O . ARG A 1 302 ? 14.876 -2.083 -6.963 1.00 74.44 302 ARG A O 1
ATOM 2428 N N . GLN A 1 303 ? 16.391 -1.438 -8.443 1.00 67.50 303 GLN A N 1
ATOM 2429 C CA . GLN A 1 303 ? 17.390 -1.112 -7.410 1.00 67.50 303 GLN A CA 1
ATOM 2430 C C . GLN A 1 303 ? 17.354 0.369 -7.023 1.00 67.50 303 GLN A C 1
ATOM 2432 O O . GLN A 1 303 ? 17.626 0.710 -5.874 1.00 67.50 303 GLN A O 1
ATOM 2437 N N . THR A 1 304 ? 16.949 1.222 -7.960 1.00 66.81 304 THR A N 1
ATOM 2438 C CA . THR A 1 304 ? 16.972 2.682 -7.827 1.00 66.81 304 THR A CA 1
ATOM 2439 C C . THR A 1 304 ? 15.633 3.238 -7.328 1.00 66.81 304 THR A C 1
ATOM 2441 O O . THR A 1 304 ? 15.603 4.125 -6.484 1.00 66.81 304 THR A O 1
ATOM 2444 N N . PHE A 1 305 ? 14.515 2.645 -7.756 1.00 68.31 305 PHE A N 1
ATOM 2445 C CA . PHE A 1 305 ? 13.150 3.025 -7.365 1.00 68.31 305 PHE A CA 1
ATOM 2446 C C . PHE A 1 305 ? 12.738 2.695 -5.899 1.00 68.31 305 PHE A C 1
ATOM 2448 O O . PHE A 1 305 ? 11.962 3.453 -5.324 1.00 68.31 305 PHE A O 1
ATOM 2455 N N . PRO A 1 306 ? 13.213 1.618 -5.217 1.00 57.78 306 PRO A N 1
ATOM 2456 C CA . PRO A 1 306 ? 12.663 1.202 -3.915 1.00 57.78 306 PRO A CA 1
ATOM 2457 C C . PRO A 1 306 ? 13.034 2.055 -2.710 1.00 57.78 306 PRO A C 1
ATOM 2459 O O . PRO A 1 306 ? 12.483 1.801 -1.642 1.00 57.78 306 PRO A O 1
ATOM 2462 N N . ARG A 1 307 ? 13.975 2.998 -2.813 1.00 54.12 307 ARG A N 1
ATOM 2463 C CA . ARG A 1 307 ? 14.353 3.822 -1.652 1.00 54.12 307 ARG A CA 1
ATOM 2464 C C . ARG A 1 307 ? 13.253 4.809 -1.237 1.00 54.12 307 ARG A C 1
ATOM 2466 O O . ARG A 1 307 ? 13.352 5.376 -0.160 1.00 54.12 307 ARG A O 1
ATOM 2473 N N . LEU A 1 308 ? 12.208 4.966 -2.050 1.00 49.44 308 LEU A N 1
ATOM 2474 C CA . LEU A 1 308 ? 11.174 5.989 -1.873 1.00 49.44 308 LEU A CA 1
ATOM 2475 C C . LEU A 1 308 ? 9.807 5.457 -1.404 1.00 49.44 308 LEU A C 1
ATOM 2477 O O . LEU A 1 308 ? 8.974 6.260 -1.030 1.00 49.44 308 LEU A O 1
ATOM 2481 N N . ILE A 1 309 ? 9.579 4.135 -1.378 1.00 53.62 309 ILE A N 1
ATOM 2482 C CA . ILE A 1 309 ? 8.261 3.518 -1.055 1.00 53.62 309 ILE A CA 1
ATOM 2483 C C . ILE A 1 309 ? 8.284 2.781 0.302 1.00 53.62 309 ILE A C 1
ATOM 2485 O O . ILE A 1 309 ? 7.362 2.068 0.678 1.00 53.62 309 ILE A O 1
ATOM 2489 N N . GLN A 1 310 ? 9.399 2.832 1.037 1.00 51.59 310 GLN A N 1
ATOM 2490 C CA . GLN A 1 310 ?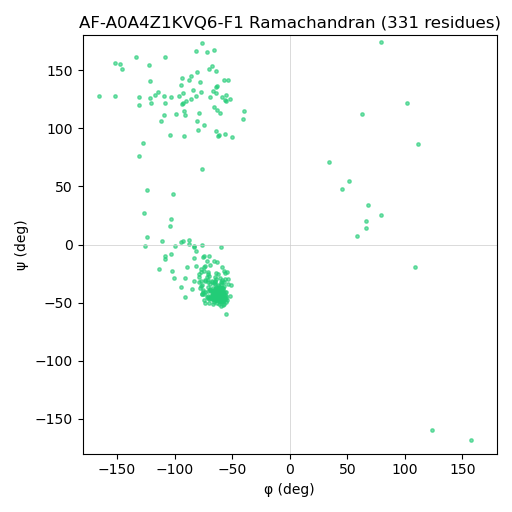 9.593 2.007 2.242 1.00 51.59 310 GLN A CA 1
ATOM 2491 C C . GLN A 1 310 ? 8.967 2.592 3.522 1.00 51.59 310 GLN A C 1
ATOM 2493 O O . GLN A 1 310 ? 9.038 1.950 4.571 1.00 51.59 310 GLN A O 1
ATOM 2498 N N . SER A 1 311 ? 8.336 3.766 3.460 1.00 50.09 311 SER A N 1
ATOM 2499 C CA . SER A 1 311 ? 7.686 4.430 4.602 1.00 50.09 311 SER A CA 1
ATOM 2500 C C . SER A 1 311 ? 6.399 3.740 5.087 1.00 50.09 311 SER A C 1
ATOM 2502 O O . SER A 1 311 ? 6.077 3.810 6.273 1.00 50.09 311 SER A O 1
ATOM 2504 N N . ASP A 1 312 ? 5.708 3.001 4.220 1.00 53.12 312 ASP A N 1
ATOM 2505 C CA . ASP A 1 312 ? 4.299 2.605 4.402 1.00 53.12 312 ASP A CA 1
ATOM 2506 C C . ASP A 1 312 ? 4.049 1.573 5.514 1.00 53.12 312 ASP A C 1
ATOM 2508 O O . ASP A 1 312 ? 2.978 1.507 6.118 1.00 53.12 312 ASP A O 1
ATOM 2512 N N . VAL A 1 313 ? 5.042 0.736 5.829 1.00 53.91 313 VAL A N 1
ATOM 2513 C CA . VAL A 1 313 ? 4.848 -0.409 6.741 1.00 53.91 313 VAL A CA 1
ATOM 2514 C C . VAL A 1 313 ? 4.947 0.010 8.216 1.00 53.91 313 VAL A C 1
ATOM 2516 O O . VAL A 1 313 ? 4.618 -0.766 9.115 1.00 53.91 313 VAL A O 1
ATOM 2519 N N . ILE A 1 314 ? 5.406 1.228 8.516 1.00 53.56 314 ILE A N 1
ATOM 2520 C CA . ILE A 1 314 ? 5.561 1.736 9.894 1.00 53.56 314 ILE A CA 1
ATOM 2521 C C . ILE A 1 314 ? 4.194 2.091 10.522 1.00 53.56 314 ILE A C 1
ATOM 2523 O O . ILE A 1 314 ? 4.038 2.034 11.743 1.00 53.56 314 ILE A O 1
ATOM 2527 N N . MET A 1 315 ? 3.173 2.349 9.700 1.00 58.56 315 MET A N 1
ATOM 2528 C CA . MET A 1 315 ? 1.890 2.920 10.131 1.00 58.56 315 MET A CA 1
ATOM 2529 C C . MET A 1 315 ? 0.980 1.941 10.891 1.00 58.56 315 MET A C 1
ATOM 2531 O O . MET A 1 315 ? 0.544 2.248 12.003 1.00 58.56 315 MET A O 1
ATOM 2535 N N . THR A 1 316 ? 0.746 0.734 10.354 1.00 60.16 316 THR A N 1
ATOM 2536 C CA . THR A 1 316 ? -0.124 -0.277 10.997 1.00 60.16 316 THR A CA 1
ATOM 2537 C C . THR A 1 316 ? 0.375 -0.651 12.400 1.00 60.16 316 THR A C 1
ATOM 2539 O O . THR A 1 316 ? -0.413 -0.908 13.308 1.00 60.16 316 THR A O 1
ATOM 2542 N N . GLU A 1 317 ? 1.692 -0.618 12.614 1.00 63.31 317 GLU A N 1
ATOM 2543 C CA . GLU A 1 317 ? 2.305 -0.889 13.913 1.00 63.31 317 GLU A CA 1
ATOM 2544 C C . GLU A 1 317 ? 2.040 0.226 14.930 1.00 63.31 317 GLU A C 1
ATOM 2546 O O . GLU A 1 317 ? 1.588 -0.063 16.038 1.00 63.31 317 GLU A O 1
ATOM 2551 N N . ALA A 1 318 ? 2.297 1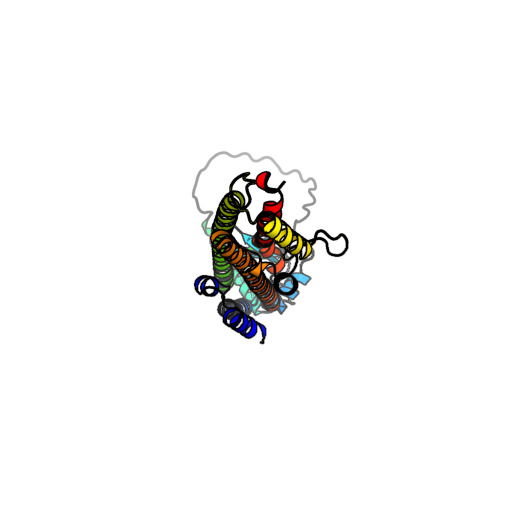.487 14.570 1.00 62.56 318 ALA A N 1
ATOM 2552 C CA . ALA A 1 318 ? 2.078 2.622 15.466 1.00 62.56 318 ALA A CA 1
ATOM 2553 C C . ALA A 1 318 ? 0.615 2.683 15.935 1.00 62.56 318 ALA A C 1
ATOM 2555 O O . ALA A 1 318 ? 0.345 2.851 17.124 1.00 62.56 318 ALA A O 1
ATOM 2556 N N . MET A 1 319 ? -0.326 2.446 15.020 1.00 64.06 319 MET A N 1
ATOM 2557 C CA . MET A 1 319 ? -1.756 2.451 15.327 1.00 64.06 319 MET A CA 1
ATOM 2558 C C . MET A 1 319 ? -2.192 1.257 16.160 1.00 64.06 319 MET A C 1
ATOM 2560 O O . MET A 1 319 ? -2.909 1.419 17.149 1.00 64.06 319 MET A O 1
ATOM 2564 N N . ALA A 1 320 ? -1.757 0.051 15.795 1.00 65.06 320 ALA A N 1
ATOM 2565 C CA . ALA A 1 320 ? -2.081 -1.130 16.574 1.00 65.06 320 ALA A CA 1
ATOM 2566 C C . ALA A 1 320 ? -1.533 -0.986 18.005 1.00 65.06 320 ALA A C 1
ATOM 2568 O O . ALA A 1 320 ? -2.245 -1.291 18.963 1.00 65.06 320 ALA A O 1
ATOM 2569 N N . ARG A 1 321 ? -0.330 -0.415 18.169 1.00 71.31 321 ARG A N 1
ATOM 2570 C CA . ARG A 1 321 ? 0.233 -0.070 19.482 1.00 71.31 321 ARG A CA 1
ATOM 2571 C C . ARG A 1 321 ? -0.646 0.934 20.238 1.00 71.31 321 ARG A C 1
ATOM 2573 O O . ARG A 1 321 ? -0.882 0.741 21.432 1.00 71.31 321 ARG A O 1
ATOM 2580 N N . SER A 1 322 ? -1.199 1.952 19.571 1.00 66.50 322 SER A N 1
ATOM 2581 C CA . SER A 1 322 ? -2.166 2.880 20.184 1.00 66.50 322 SER A CA 1
ATOM 2582 C C . SER A 1 322 ? -3.430 2.168 20.679 1.00 66.50 322 SER A C 1
ATOM 2584 O O . SER A 1 322 ? -3.866 2.440 21.797 1.00 66.50 322 SER A O 1
ATOM 2586 N N . THR A 1 323 ? -3.977 1.211 19.917 1.00 66.12 323 THR A N 1
ATOM 2587 C CA . THR A 1 323 ? -5.142 0.421 20.367 1.00 66.12 323 THR A CA 1
ATOM 2588 C C . THR A 1 323 ? -4.824 -0.443 21.588 1.00 66.12 323 THR A C 1
ATOM 2590 O O . THR A 1 323 ? -5.623 -0.508 22.518 1.00 66.12 323 THR A O 1
ATOM 2593 N N . THR A 1 324 ? -3.636 -1.057 21.650 1.00 65.19 324 THR A N 1
ATOM 2594 C CA . THR A 1 324 ? -3.208 -1.836 22.826 1.00 65.19 324 THR A CA 1
ATOM 2595 C C . THR A 1 324 ? -2.891 -0.957 24.037 1.00 65.19 324 THR A C 1
ATOM 2597 O O . THR A 1 324 ? -3.114 -1.372 25.173 1.00 65.19 324 THR A O 1
ATOM 2600 N N . SER A 1 325 ? -2.422 0.277 23.815 1.00 64.19 325 SER A N 1
ATOM 2601 C CA . SER A 1 325 ? -2.075 1.226 24.881 1.00 64.19 325 SER A CA 1
ATOM 2602 C C . SER A 1 325 ? -3.300 1.740 25.652 1.00 64.19 325 SER A C 1
ATOM 2604 O O . SER A 1 325 ? -3.162 2.187 26.788 1.00 64.19 325 SER A O 1
ATOM 2606 N N . MET A 1 326 ? -4.518 1.604 25.107 1.00 61.91 326 MET A N 1
ATOM 2607 C CA . MET A 1 326 ? -5.768 1.942 25.812 1.00 61.91 326 MET A CA 1
ATOM 2608 C C . MET A 1 326 ? -5.904 1.242 27.175 1.00 61.91 326 MET A C 1
ATOM 2610 O O . MET A 1 326 ? -6.478 1.815 28.101 1.00 61.91 326 MET A O 1
ATOM 2614 N N . LYS A 1 327 ? -5.323 0.044 27.333 1.00 57.94 327 LYS A N 1
ATOM 2615 C CA . LYS A 1 327 ? -5.287 -0.693 28.607 1.00 57.94 327 LYS A CA 1
ATOM 2616 C C . LYS A 1 327 ? -4.476 0.025 29.699 1.00 57.94 327 LYS A C 1
ATOM 2618 O O . LYS A 1 327 ? -4.775 -0.143 30.876 1.00 57.94 327 LYS A O 1
ATOM 2623 N N . ASN A 1 328 ? -3.481 0.832 29.323 1.00 54.41 328 ASN A N 1
ATOM 2624 C CA . ASN A 1 328 ? -2.573 1.511 30.253 1.00 54.41 328 ASN A CA 1
ATOM 2625 C C . ASN A 1 328 ? -3.097 2.875 30.735 1.00 54.41 328 ASN A C 1
ATOM 2627 O O . ASN A 1 328 ? -2.380 3.581 31.444 1.00 54.41 328 ASN A O 1
ATOM 2631 N N . SER A 1 329 ? -4.316 3.278 30.353 1.00 53.31 329 SER A N 1
ATOM 2632 C CA . SER A 1 329 ? -4.880 4.545 30.826 1.00 53.31 329 SER A CA 1
ATOM 2633 C C . SER A 1 329 ? -5.056 4.510 32.356 1.00 53.31 329 SER A C 1
ATOM 2635 O O . SER A 1 329 ? -5.559 3.507 32.869 1.00 53.31 329 SER A O 1
ATOM 2637 N N . PRO A 1 330 ? -4.698 5.577 33.102 1.00 46.34 330 PRO A N 1
ATOM 2638 C CA . PRO A 1 330 ? -4.751 5.613 34.571 1.00 46.34 330 PRO A CA 1
ATOM 2639 C C . PRO A 1 330 ? -6.121 5.269 35.172 1.00 46.34 330 PRO A C 1
ATOM 2641 O O . PRO A 1 330 ? -6.210 4.830 36.309 1.00 46.34 330 PRO A O 1
ATOM 2644 N N . SER A 1 331 ? -7.193 5.440 34.402 1.00 46.31 331 SER A N 1
ATOM 2645 C CA . SER A 1 331 ? -8.575 5.102 34.760 1.00 46.31 331 SER A CA 1
ATOM 2646 C C . SER A 1 331 ? -8.895 3.597 34.717 1.00 46.31 331 SER A C 1
ATOM 2648 O O . SER A 1 331 ? -9.945 3.172 35.207 1.00 46.31 331 SER A O 1
ATOM 2650 N N . PHE A 1 332 ? -8.004 2.770 34.160 1.00 43.16 332 PHE A N 1
ATOM 2651 C CA . PHE A 1 332 ? -8.115 1.307 34.147 1.00 43.16 332 PHE A CA 1
ATOM 2652 C C . PHE A 1 332 ? -7.266 0.604 35.211 1.00 43.16 332 PHE A C 1
ATOM 2654 O O . PHE A 1 332 ? -7.378 -0.620 35.305 1.00 43.16 332 PHE A O 1
ATOM 2661 N N . PHE A 1 333 ? -6.490 1.334 36.020 1.00 39.19 333 PHE A N 1
ATOM 2662 C CA . PHE A 1 333 ? -5.801 0.786 37.191 1.00 39.19 333 PHE A CA 1
ATOM 2663 C C . PHE A 1 333 ? -6.647 0.939 38.450 1.00 39.19 333 PHE A C 1
ATOM 2665 O O . PHE A 1 333 ? -7.062 2.072 38.771 1.00 39.19 333 PHE A O 1
#

Nearest PDB structures (foldseek):
  9g36-assembly1_A  TM=2.289E-01  e=5.413E+00  Mycolicibacterium thermoresistibile ATCC 19527

InterPro domains:
  IPR004331 SPX domain [PF03105] (1-307)
  IPR004331 SPX domain [PS51382] (1-307)
  IPR031142 SPX domain-containing protein [PTHR45978] (1-309)

Solvent-accessible surface area (backbone atoms only — not comparable to full-atom values): 19390 Å² total; per-residue (Å²): 126,62,63,68,52,52,52,53,51,47,56,67,70,70,69,60,57,68,72,55,61,71,48,42,71,62,62,68,58,54,56,52,39,54,51,51,35,44,47,51,31,43,73,53,32,50,29,51,68,46,50,52,51,44,52,70,69,39,88,87,55,76,26,55,46,61,44,64,54,70,98,75,56,36,66,42,40,34,38,55,43,52,61,85,62,67,79,51,94,85,54,53,72,56,27,48,52,43,52,54,53,52,53,49,57,56,47,56,63,55,60,71,74,72,78,82,84,87,84,87,88,86,89,85,92,82,82,94,76,95,73,87,74,82,72,72,76,67,62,56,69,46,78,44,81,52,92,62,65,47,51,39,52,44,46,50,48,52,48,54,39,48,54,48,40,51,54,50,49,55,50,52,48,53,53,50,54,49,52,53,51,53,48,49,56,55,47,45,74,48,27,45,90,47,101,87,53,93,60,50,36,70,60,50,52,53,51,50,52,49,48,60,71,38,36,38,59,41,36,90,48,87,93,62,60,44,81,49,54,51,70,58,21,50,55,25,47,51,48,38,54,51,51,40,58,74,70,42,54,74,78,65,56,80,49,70,67,59,51,52,48,48,54,49,54,52,48,53,54,53,50,53,48,49,50,47,41,54,50,53,54,43,52,51,49,51,56,51,48,37,55,49,46,31,76,55,56,65,59,47,53,60,74,69,60,56,83,78,67,72,70,69,75,58,52,67,53,58,50,50,50,54,64,60,47,61,67,72,40,77,59,70,108

Mean predicted aligned error: 13.29 Å

pLDDT: mean 73.99, std 17.39, range [30.31, 95.25]

Organism: NCBI:txid87229

Radius of gyration: 31.05 Å; Cα contacts (8 Å, |Δi|>4): 295; chains: 1; bounding box: 87×61×81 Å